Protein AF-A0A1G4WNV9-F1 (afdb_monomer_lite)

Radius of gyration: 17.05 Å; chains: 1; bounding box: 44×36×42 Å

Organism: NCBI:txid258505

Structure (mmCIF, N/CA/C/O backbone):
data_AF-A0A1G4WNV9-F1
#
_entry.id   AF-A0A1G4WNV9-F1
#
loop_
_atom_site.group_PDB
_atom_site.id
_atom_site.type_symbol
_atom_site.label_atom_id
_atom_site.label_alt_id
_atom_site.label_comp_id
_atom_site.label_asym_id
_atom_site.label_entity_id
_atom_site.label_seq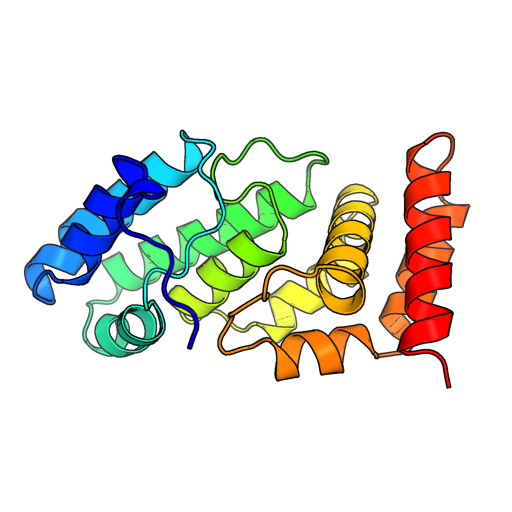_id
_atom_site.pdbx_PDB_ins_code
_atom_site.Cartn_x
_atom_site.Cartn_y
_atom_site.Cartn_z
_atom_site.occupancy
_atom_site.B_iso_or_equiv
_atom_site.auth_seq_id
_atom_site.auth_comp_id
_atom_site.auth_asym_id
_atom_site.auth_atom_id
_atom_site.pdbx_PDB_model_num
ATOM 1 N N . MET A 1 1 ? 21.758 6.114 8.211 1.00 37.16 1 MET A N 1
ATOM 2 C CA . MET A 1 1 ? 21.148 4.878 7.673 1.00 37.16 1 MET A CA 1
ATOM 3 C C . MET A 1 1 ? 21.560 3.723 8.571 1.00 37.16 1 MET A C 1
ATOM 5 O O . MET A 1 1 ? 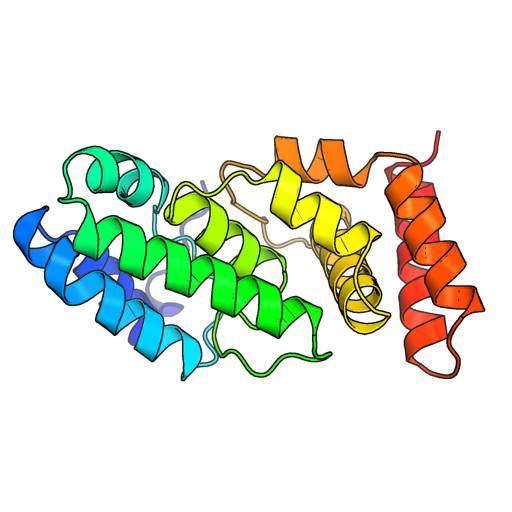22.753 3.501 8.697 1.00 37.16 1 MET A O 1
ATOM 9 N N . ALA A 1 2 ? 20.630 3.028 9.230 1.00 39.28 2 ALA A N 1
ATOM 10 C CA . ALA A 1 2 ? 20.946 1.734 9.842 1.00 39.28 2 ALA A CA 1
ATOM 11 C C . ALA A 1 2 ? 20.774 0.662 8.758 1.00 39.28 2 ALA A C 1
ATOM 13 O O . ALA A 1 2 ? 19.659 0.507 8.248 1.00 39.28 2 ALA A O 1
ATOM 14 N N . ALA A 1 3 ? 21.876 0.041 8.341 1.00 53.75 3 ALA A N 1
ATOM 15 C CA . ALA A 1 3 ? 21.874 -1.084 7.413 1.00 53.75 3 ALA A CA 1
ATOM 16 C C . ALA A 1 3 ? 21.327 -2.325 8.131 1.00 53.75 3 ALA A C 1
ATOM 18 O O . ALA A 1 3 ? 21.653 -2.543 9.299 1.00 53.75 3 ALA A O 1
ATOM 19 N N . THR A 1 4 ? 20.492 -3.111 7.453 1.00 55.47 4 THR A N 1
ATOM 20 C CA . THR A 1 4 ? 20.105 -4.439 7.940 1.00 55.47 4 THR A CA 1
ATOM 21 C C . THR A 1 4 ? 21.379 -5.281 8.043 1.00 55.47 4 THR A C 1
ATOM 23 O O . THR A 1 4 ? 22.127 -5.337 7.063 1.00 55.47 4 THR A O 1
ATOM 26 N N . PRO A 1 5 ? 21.693 -5.868 9.208 1.00 60.50 5 PRO A N 1
ATOM 27 C CA . PRO A 1 5 ? 22.907 -6.655 9.354 1.00 60.50 5 PRO A CA 1
ATOM 28 C C . PRO A 1 5 ? 22.813 -7.914 8.470 1.00 60.50 5 PRO A C 1
ATOM 30 O O . PRO A 1 5 ? 21.733 -8.470 8.270 1.00 60.50 5 PRO A O 1
ATOM 33 N N . LEU A 1 6 ? 23.935 -8.298 7.849 1.00 61.00 6 LEU A N 1
ATOM 34 C CA . LEU A 1 6 ? 23.988 -9.315 6.781 1.00 61.00 6 LEU A CA 1
ATOM 35 C C . LEU A 1 6 ? 23.496 -10.702 7.227 1.00 61.00 6 LEU A C 1
ATOM 37 O O . LEU A 1 6 ? 23.038 -11.485 6.402 1.00 61.00 6 LEU A O 1
ATOM 41 N N . ASP A 1 7 ? 23.577 -10.994 8.521 1.00 63.31 7 ASP A N 1
ATOM 42 C CA . ASP A 1 7 ? 23.108 -12.223 9.167 1.00 63.31 7 ASP A CA 1
ATOM 43 C C . ASP A 1 7 ? 21.578 -12.295 9.328 1.00 63.31 7 ASP A C 1
ATOM 45 O O . ASP A 1 7 ? 21.046 -13.368 9.604 1.00 63.31 7 ASP A O 1
ATOM 49 N N . ALA A 1 8 ? 20.863 -11.187 9.109 1.00 67.56 8 ALA A N 1
ATOM 50 C CA . ALA A 1 8 ? 19.400 -11.125 9.117 1.00 67.56 8 ALA A CA 1
ATOM 51 C C . ALA A 1 8 ? 18.772 -11.227 7.710 1.00 67.56 8 ALA A C 1
ATOM 53 O O . ALA A 1 8 ? 17.555 -11.094 7.564 1.00 67.56 8 ALA A O 1
ATOM 54 N N . LEU A 1 9 ? 19.580 -11.426 6.661 1.00 69.88 9 LEU A N 1
ATOM 55 C CA . LEU A 1 9 ? 19.093 -11.543 5.286 1.00 69.88 9 LEU A CA 1
ATOM 56 C C . LEU A 1 9 ? 18.673 -12.979 4.974 1.00 69.88 9 LEU A C 1
ATOM 58 O O . LEU A 1 9 ? 19.461 -13.911 5.126 1.00 69.88 9 LEU A O 1
ATOM 62 N N . SER A 1 10 ? 17.442 -13.152 4.493 1.00 75.00 10 SER A N 1
ATOM 63 C CA . SER A 1 10 ? 17.001 -14.428 3.940 1.00 75.00 10 SER A CA 1
ATOM 64 C C . SER A 1 10 ? 17.592 -14.647 2.541 1.00 75.00 10 SER A C 1
ATOM 66 O O . SER A 1 10 ? 18.131 -13.726 1.916 1.00 75.00 10 SER A O 1
ATOM 68 N N . LEU A 1 11 ? 17.478 -15.872 2.023 1.00 77.62 11 LEU A N 1
ATOM 69 C CA . LEU A 1 11 ? 17.907 -16.189 0.660 1.00 77.62 11 LEU A CA 1
ATOM 70 C C . LEU A 1 11 ? 17.157 -15.340 -0.379 1.00 77.62 11 LEU A C 1
ATOM 72 O O . LEU A 1 11 ? 17.731 -14.931 -1.387 1.00 77.62 11 LEU A O 1
ATOM 76 N N . GLU A 1 12 ? 15.894 -15.034 -0.115 1.00 75.94 12 GLU A N 1
ATOM 77 C CA . GLU A 1 12 ? 15.047 -14.192 -0.953 1.00 75.94 12 GLU A CA 1
ATOM 78 C C . GLU A 1 12 ? 15.551 -12.748 -0.963 1.00 75.94 12 GLU A C 1
ATOM 80 O O . GLU A 1 12 ? 15.642 -12.150 -2.033 1.00 75.94 12 GLU A O 1
ATOM 85 N N . HIS A 1 13 ? 15.981 -12.211 0.186 1.00 75.31 13 HIS A N 1
ATOM 86 C CA . HIS A 1 13 ? 16.611 -10.887 0.242 1.00 75.31 13 HIS A CA 1
ATOM 87 C C . HIS A 1 13 ? 17.910 -10.841 -0.560 1.00 75.31 13 HIS A C 1
ATOM 89 O O . HIS A 1 13 ? 18.143 -9.885 -1.296 1.00 75.31 13 HIS A O 1
ATOM 95 N N . LEU A 1 14 ? 18.744 -11.880 -0.465 1.00 77.44 14 LEU A N 1
ATOM 96 C CA . LEU A 1 14 ? 19.983 -11.967 -1.243 1.00 77.44 14 LEU A CA 1
ATOM 97 C C . LEU A 1 14 ? 19.710 -12.100 -2.746 1.00 77.44 14 LEU A C 1
ATOM 99 O O . LEU A 1 14 ? 20.384 -11.460 -3.550 1.00 77.44 14 LEU A O 1
ATOM 103 N N . THR A 1 15 ? 18.705 -12.892 -3.122 1.00 80.44 15 THR A N 1
ATOM 104 C CA . THR A 1 15 ? 18.277 -13.054 -4.518 1.00 80.44 15 THR A CA 1
ATOM 105 C C . THR A 1 15 ? 17.780 -11.731 -5.077 1.00 80.44 15 THR A C 1
ATOM 107 O O . THR A 1 15 ? 18.185 -11.333 -6.165 1.00 80.44 15 THR A O 1
ATOM 110 N N . ALA A 1 16 ? 16.953 -11.019 -4.319 1.00 79.06 16 ALA A N 1
ATOM 111 C CA . ALA A 1 16 ? 16.433 -9.738 -4.746 1.00 79.06 16 ALA A CA 1
ATOM 112 C C . ALA A 1 16 ? 17.532 -8.676 -4.841 1.00 79.06 16 ALA A C 1
ATOM 114 O O . ALA A 1 16 ? 17.631 -8.012 -5.863 1.00 79.06 16 ALA A O 1
ATOM 115 N N . LEU A 1 17 ? 18.432 -8.579 -3.856 1.00 80.19 17 LEU A N 1
ATOM 116 C CA . LEU A 1 17 ? 19.616 -7.717 -3.958 1.00 80.19 17 LEU A CA 1
ATOM 117 C C . LEU A 1 17 ? 20.437 -8.025 -5.215 1.00 80.19 17 LEU A C 1
ATOM 119 O O . LEU A 1 17 ? 20.834 -7.108 -5.926 1.00 80.19 17 LEU A O 1
ATOM 123 N N . HIS A 1 18 ? 20.658 -9.306 -5.519 1.00 83.69 18 HIS A N 1
ATOM 124 C CA . HIS A 1 18 ? 21.389 -9.703 -6.717 1.00 83.69 18 HIS A CA 1
ATOM 125 C C . HIS A 1 18 ? 20.675 -9.282 -8.006 1.00 83.69 18 HIS A C 1
ATOM 127 O O . HIS A 1 18 ? 21.315 -8.713 -8.885 1.00 83.69 18 HIS A O 1
ATOM 133 N N . VAL A 1 19 ? 19.361 -9.518 -8.108 1.00 84.88 19 VAL A N 1
ATOM 134 C CA . VAL A 1 19 ? 18.553 -9.107 -9.268 1.00 84.88 19 VAL A CA 1
ATOM 135 C C . VAL A 1 19 ? 18.628 -7.595 -9.478 1.00 84.88 19 VAL A C 1
ATOM 137 O O . VAL A 1 19 ? 18.738 -7.137 -10.610 1.00 84.88 19 VAL A O 1
ATOM 140 N N . MET A 1 20 ? 18.625 -6.821 -8.396 1.00 82.62 20 MET A N 1
ATOM 141 C CA . MET A 1 20 ? 18.636 -5.358 -8.436 1.00 82.62 20 MET A CA 1
ATOM 142 C C . MET A 1 20 ? 19.978 -4.766 -8.896 1.00 82.62 20 MET A C 1
ATOM 144 O O . MET A 1 20 ? 20.001 -3.668 -9.450 1.00 82.62 20 MET A O 1
ATOM 148 N N . GLU A 1 21 ? 21.075 -5.507 -8.732 1.00 84.94 21 GLU A N 1
ATOM 149 C CA . GLU A 1 21 ? 22.425 -5.144 -9.195 1.00 84.94 21 GLU A CA 1
ATOM 150 C C . GLU A 1 21 ? 22.695 -5.545 -10.661 1.00 84.94 21 GLU A C 1
ATOM 152 O O . GLU A 1 21 ? 23.746 -5.218 -11.212 1.00 84.94 21 GLU A O 1
ATOM 157 N N . LEU A 1 22 ? 21.766 -6.252 -11.317 1.00 87.25 22 LEU A N 1
ATOM 158 C CA . LEU A 1 22 ? 21.894 -6.609 -12.733 1.00 87.25 22 LEU A CA 1
ATOM 159 C C . LEU A 1 22 ? 21.874 -5.365 -13.627 1.00 87.25 22 LEU A C 1
ATOM 161 O O . LEU A 1 22 ? 21.303 -4.341 -13.251 1.00 87.25 22 LEU A O 1
ATOM 165 N N . ASP A 1 23 ? 22.436 -5.462 -14.835 1.00 87.25 23 ASP A N 1
ATOM 166 C CA . ASP A 1 23 ? 22.273 -4.443 -15.882 1.00 87.25 23 ASP A CA 1
ATOM 167 C C . ASP A 1 23 ? 20.814 -4.344 -16.373 1.00 87.25 23 ASP A C 1
ATOM 169 O O . ASP A 1 23 ? 19.953 -5.119 -15.958 1.00 87.25 23 ASP A O 1
ATOM 173 N N . ASP A 1 24 ? 20.489 -3.328 -17.180 1.00 85.81 24 ASP A N 1
ATOM 174 C CA . ASP A 1 24 ? 19.096 -3.050 -17.575 1.00 85.81 24 ASP A CA 1
ATOM 175 C C . ASP A 1 24 ? 18.469 -4.188 -18.383 1.00 85.81 24 ASP A C 1
ATOM 177 O O . ASP A 1 24 ? 17.293 -4.502 -18.182 1.00 85.81 24 ASP A O 1
ATOM 181 N N . ASP A 1 25 ? 19.252 -4.827 -19.252 1.00 85.88 25 ASP A N 1
ATOM 182 C CA . ASP A 1 25 ? 18.778 -5.935 -20.071 1.00 85.88 25 ASP A CA 1
ATOM 183 C C . ASP A 1 25 ? 18.472 -7.150 -19.197 1.00 85.88 25 ASP A C 1
ATOM 185 O O . ASP A 1 25 ? 17.394 -7.727 -19.304 1.00 85.88 25 ASP A O 1
ATOM 189 N N . ALA A 1 26 ? 19.367 -7.526 -18.284 1.00 87.56 26 ALA A N 1
ATOM 190 C CA . ALA A 1 26 ? 19.147 -8.650 -17.387 1.00 87.56 26 ALA A CA 1
ATOM 191 C C . ALA A 1 26 ? 18.046 -8.354 -16.351 1.00 87.56 26 ALA A C 1
ATOM 193 O O . ALA A 1 26 ? 17.176 -9.201 -16.128 1.00 87.56 26 ALA A O 1
ATOM 194 N N . LEU A 1 27 ? 18.008 -7.150 -15.769 1.00 88.00 27 LEU A N 1
ATOM 195 C CA . LEU A 1 27 ? 16.961 -6.743 -14.825 1.00 88.00 27 LEU A CA 1
ATOM 196 C C . LEU A 1 27 ? 15.568 -6.875 -15.459 1.00 88.00 27 LEU A C 1
ATOM 198 O O . LEU A 1 27 ? 14.652 -7.400 -14.829 1.00 88.00 27 LEU A O 1
ATOM 202 N N . ARG A 1 28 ? 15.422 -6.473 -16.725 1.00 86.38 28 ARG A N 1
ATOM 203 C CA . ARG A 1 28 ? 14.178 -6.587 -17.500 1.00 86.38 28 ARG A CA 1
ATOM 204 C C . ARG A 1 28 ? 13.633 -8.016 -17.575 1.00 86.38 28 ARG A C 1
ATOM 206 O O . ARG A 1 28 ? 12.418 -8.194 -17.546 1.00 86.38 28 ARG A O 1
ATOM 213 N N . TYR A 1 29 ? 14.499 -9.027 -17.622 1.00 85.06 29 TYR A N 1
ATOM 214 C CA . TYR A 1 29 ? 14.077 -10.432 -17.645 1.00 85.06 29 TYR A CA 1
ATOM 215 C C . TYR A 1 29 ? 13.840 -11.019 -16.251 1.00 85.06 29 TYR A C 1
ATOM 217 O O . TYR A 1 29 ? 12.903 -11.797 -16.067 1.00 85.06 29 TYR A O 1
ATOM 225 N N . TYR A 1 30 ? 14.670 -10.671 -15.265 1.00 88.12 30 TYR A N 1
ATOM 226 C CA . TYR A 1 30 ? 14.635 -11.320 -13.950 1.00 88.12 30 TYR A CA 1
ATOM 227 C C . TYR A 1 30 ? 13.728 -10.624 -12.931 1.00 88.12 30 TYR A C 1
ATOM 229 O O . TYR A 1 30 ? 13.206 -11.297 -12.041 1.00 88.12 30 TYR A O 1
ATOM 237 N N . LEU A 1 31 ? 13.477 -9.318 -13.069 1.00 87.44 31 LEU A N 1
ATOM 238 C CA . LEU A 1 31 ? 12.629 -8.570 -12.139 1.00 87.44 31 LEU A CA 1
ATOM 239 C C . LEU A 1 31 ? 11.184 -9.097 -12.093 1.00 87.44 31 LEU A C 1
ATOM 241 O O . LEU A 1 31 ? 10.707 -9.347 -10.986 1.00 87.44 31 LEU A O 1
ATOM 245 N N . PRO A 1 32 ? 10.488 -9.353 -13.223 1.00 86.19 32 PRO A N 1
ATOM 246 C CA . PRO A 1 32 ? 9.138 -9.918 -13.170 1.00 86.19 32 PRO A CA 1
ATOM 247 C C . PRO A 1 32 ? 9.101 -11.265 -12.441 1.00 86.19 32 PRO A C 1
ATOM 249 O O . PRO A 1 32 ? 8.234 -11.502 -11.604 1.00 86.19 32 PRO A O 1
ATOM 252 N N . ARG A 1 33 ? 10.098 -12.125 -12.687 1.00 85.56 33 ARG A N 1
ATOM 253 C CA . ARG A 1 33 ? 10.172 -13.438 -12.040 1.00 85.56 33 ARG A CA 1
ATOM 254 C C . ARG A 1 33 ? 10.443 -13.332 -10.541 1.00 85.56 33 ARG A C 1
ATOM 256 O O . ARG A 1 33 ? 9.903 -14.113 -9.765 1.00 85.56 33 ARG A O 1
ATOM 263 N N . MET A 1 34 ? 11.261 -12.369 -10.129 1.00 87.00 34 MET A N 1
ATOM 264 C CA . MET A 1 34 ? 11.475 -12.064 -8.718 1.00 87.00 34 MET A CA 1
ATOM 265 C C . MET A 1 34 ? 10.171 -11.620 -8.044 1.00 87.00 34 MET A C 1
ATOM 267 O O . MET A 1 34 ? 9.863 -12.107 -6.961 1.00 87.00 34 MET A O 1
ATOM 271 N N . MET A 1 35 ? 9.375 -10.762 -8.690 1.00 87.06 35 MET A N 1
ATOM 272 C CA . MET A 1 35 ? 8.084 -10.316 -8.150 1.00 87.06 35 MET A CA 1
ATOM 273 C C . MET A 1 35 ? 7.096 -11.476 -7.964 1.00 87.06 35 MET A C 1
ATOM 275 O O . MET A 1 35 ? 6.431 -11.559 -6.934 1.00 87.06 35 MET A O 1
ATOM 279 N N . GLU A 1 36 ? 7.050 -12.419 -8.909 1.00 86.31 36 GLU A N 1
ATOM 280 C CA . GLU A 1 36 ? 6.260 -13.652 -8.766 1.00 86.31 36 GLU A CA 1
ATOM 281 C C . GLU A 1 36 ? 6.721 -14.507 -7.576 1.00 86.31 36 GLU A C 1
ATOM 283 O O . GLU A 1 36 ? 5.895 -15.070 -6.863 1.00 86.31 36 GLU A O 1
ATOM 288 N N . LEU A 1 37 ? 8.030 -14.604 -7.329 1.00 85.69 37 LEU A N 1
ATOM 289 C CA . LEU A 1 37 ? 8.561 -15.335 -6.174 1.00 85.69 37 LEU A CA 1
ATOM 290 C C . LEU A 1 37 ? 8.217 -14.646 -4.847 1.00 85.69 37 LEU A C 1
ATOM 292 O O . LEU A 1 37 ? 7.907 -15.328 -3.868 1.00 85.69 37 LEU A O 1
ATOM 296 N N . LEU A 1 38 ? 8.232 -13.312 -4.819 1.00 85.94 38 LEU A N 1
ATOM 297 C CA . LEU A 1 38 ? 7.847 -12.525 -3.646 1.00 85.94 38 LEU A CA 1
ATOM 298 C C . LEU A 1 38 ? 6.361 -12.695 -3.295 1.00 85.94 38 LEU A C 1
ATOM 300 O O . LEU A 1 38 ? 6.030 -12.699 -2.113 1.00 85.94 38 LEU A O 1
ATOM 304 N N . LEU A 1 39 ? 5.479 -12.930 -4.275 1.00 87.50 39 LEU A N 1
ATOM 305 C CA . LEU A 1 39 ? 4.077 -13.289 -4.003 1.00 87.50 39 LEU A CA 1
ATOM 306 C C . LEU A 1 39 ? 3.920 -14.637 -3.300 1.00 87.50 39 LEU A C 1
ATOM 308 O O . LEU A 1 39 ? 2.966 -14.840 -2.559 1.00 87.50 39 LEU A O 1
ATOM 312 N N . LEU A 1 40 ? 4.837 -15.570 -3.546 1.00 85.12 40 LEU A N 1
ATOM 313 C CA . LEU A 1 40 ? 4.774 -16.920 -2.988 1.00 85.12 40 LEU A CA 1
ATOM 314 C C . LEU A 1 40 ? 5.495 -17.043 -1.644 1.00 85.12 40 LEU A C 1
ATOM 316 O O . LEU A 1 40 ? 5.423 -18.096 -1.012 1.00 85.12 40 LEU A O 1
ATOM 320 N N . THR A 1 41 ? 6.213 -16.001 -1.222 1.00 79.38 41 THR A N 1
ATOM 321 C CA . THR A 1 41 ? 7.115 -16.089 -0.075 1.00 79.38 41 THR A CA 1
ATOM 322 C C . THR A 1 41 ? 6.816 -15.009 0.947 1.00 79.38 41 THR A C 1
ATOM 324 O O . THR A 1 41 ? 6.946 -13.819 0.670 1.00 79.38 41 THR A O 1
ATOM 327 N N . SER A 1 42 ? 6.473 -15.419 2.166 1.00 76.38 42 SER A N 1
ATOM 328 C CA . SER A 1 42 ? 6.429 -14.516 3.315 1.00 76.38 42 SER A CA 1
ATOM 329 C C . SER A 1 42 ? 7.861 -14.214 3.764 1.00 76.38 42 SER A C 1
ATOM 331 O O . SER A 1 42 ? 8.497 -15.036 4.422 1.00 76.38 42 SER A O 1
ATOM 333 N N . ALA A 1 43 ? 8.379 -13.043 3.399 1.00 65.31 43 ALA A N 1
ATOM 334 C CA . ALA A 1 43 ? 9.685 -12.559 3.838 1.00 65.31 43 ALA A CA 1
ATOM 335 C C . ALA A 1 43 ? 9.528 -11.280 4.685 1.00 65.31 43 ALA A C 1
ATOM 337 O O . ALA A 1 43 ? 8.558 -10.544 4.497 1.00 65.31 43 ALA A O 1
ATOM 338 N N . PRO A 1 44 ? 10.438 -11.004 5.641 1.00 65.50 44 PRO A N 1
ATOM 339 C CA . PRO A 1 44 ? 10.434 -9.738 6.373 1.00 65.50 44 PRO A CA 1
ATOM 340 C C . PRO A 1 44 ? 10.554 -8.539 5.422 1.00 65.50 44 PRO A C 1
ATOM 342 O O . PRO A 1 44 ? 11.243 -8.630 4.416 1.00 65.50 44 PRO A O 1
ATOM 345 N N . VAL A 1 45 ? 9.958 -7.394 5.770 1.00 65.56 45 VAL A N 1
ATOM 346 C CA . VAL A 1 45 ? 10.076 -6.161 4.966 1.00 65.56 45 VAL A CA 1
ATOM 347 C C . VAL A 1 45 ? 11.549 -5.798 4.747 1.00 65.56 45 VAL A C 1
ATOM 349 O O . VAL A 1 45 ? 12.323 -5.687 5.705 1.00 65.56 45 VAL A O 1
ATOM 352 N N . PHE A 1 46 ? 11.926 -5.576 3.489 1.00 65.19 46 PHE A N 1
ATOM 353 C CA . PHE A 1 46 ? 13.289 -5.276 3.076 1.00 65.19 46 PHE A CA 1
ATOM 354 C C . PHE A 1 46 ? 13.330 -4.126 2.060 1.00 65.19 46 PHE A C 1
ATOM 356 O O . PHE A 1 46 ? 12.604 -4.096 1.073 1.00 65.19 46 PHE A O 1
ATOM 363 N N . ASP A 1 47 ? 14.214 -3.160 2.304 1.00 64.00 47 ASP A N 1
ATOM 364 C CA . ASP A 1 47 ? 14.443 -2.028 1.405 1.00 64.00 47 ASP A CA 1
ATOM 365 C C . ASP A 1 47 ? 15.446 -2.443 0.322 1.00 64.00 47 ASP A C 1
ATOM 367 O O . ASP A 1 47 ? 16.660 -2.413 0.542 1.00 64.00 47 ASP A O 1
ATOM 371 N N . PHE A 1 48 ? 14.952 -2.855 -0.850 1.00 64.69 48 PHE A N 1
ATOM 372 C CA . PHE A 1 48 ? 15.816 -3.323 -1.941 1.00 64.69 48 PHE A CA 1
ATOM 373 C C . PHE A 1 48 ? 16.558 -2.189 -2.691 1.00 64.69 48 PHE A C 1
ATOM 375 O O . PHE A 1 48 ? 17.003 -2.407 -3.812 1.00 64.69 48 PHE A O 1
ATOM 382 N N . ARG A 1 49 ? 16.722 -0.977 -2.122 1.00 62.81 49 ARG A N 1
ATOM 383 C CA . ARG A 1 49 ? 17.273 0.211 -2.824 1.00 62.81 49 ARG A CA 1
ATOM 384 C C . ARG A 1 49 ? 16.529 0.515 -4.136 1.00 62.81 49 ARG A C 1
ATOM 386 O O . ARG A 1 49 ? 17.108 0.883 -5.154 1.00 62.81 49 ARG A O 1
ATOM 393 N N . VAL A 1 50 ? 15.209 0.371 -4.104 1.00 58.09 50 VAL A N 1
ATOM 394 C CA . VAL A 1 50 ? 14.360 0.273 -5.307 1.00 58.09 50 VAL A CA 1
ATOM 395 C C . VAL A 1 50 ? 14.061 1.601 -5.988 1.00 58.09 50 VAL A C 1
ATOM 397 O O . VAL A 1 50 ? 13.520 1.627 -7.094 1.00 58.09 50 VAL A O 1
ATOM 400 N N . CYS A 1 51 ? 14.496 2.711 -5.393 1.00 57.78 51 CYS A N 1
ATOM 401 C CA . CYS A 1 51 ? 14.525 4.017 -6.051 1.00 57.78 51 CYS A CA 1
ATOM 402 C C . CYS A 1 51 ? 15.149 3.929 -7.455 1.00 57.78 51 CYS A C 1
ATOM 404 O O . CYS A 1 51 ? 14.746 4.661 -8.359 1.00 57.78 51 CYS A O 1
ATOM 406 N N . ASP A 1 52 ? 16.090 2.998 -7.639 1.00 68.94 52 ASP A N 1
ATOM 407 C CA . ASP A 1 52 ? 16.785 2.782 -8.898 1.00 68.94 52 ASP A CA 1
ATOM 408 C C . ASP A 1 52 ? 15.896 2.078 -9.944 1.00 68.94 52 ASP A C 1
ATOM 410 O O . ASP A 1 52 ? 15.966 2.428 -11.118 1.00 68.94 52 ASP A O 1
ATOM 414 N N . VAL A 1 53 ? 14.986 1.166 -9.571 1.00 76.31 53 VAL A N 1
ATOM 415 C CA . VAL A 1 53 ? 14.134 0.438 -10.544 1.00 76.31 53 VAL A CA 1
ATOM 416 C C . VAL A 1 53 ? 13.205 1.378 -11.290 1.00 76.31 53 VAL A C 1
ATOM 418 O O . VAL A 1 53 ? 13.149 1.329 -12.515 1.00 76.31 53 VAL A O 1
ATOM 421 N N . LYS A 1 54 ? 12.527 2.284 -10.578 1.00 79.81 54 LYS A N 1
ATOM 422 C CA . LYS A 1 54 ? 11.627 3.267 -11.196 1.00 79.81 54 LYS A CA 1
ATOM 423 C C . LYS A 1 54 ? 12.350 4.119 -12.243 1.00 79.81 54 LYS A C 1
ATOM 425 O O . LYS A 1 54 ? 11.794 4.405 -13.302 1.00 79.81 54 LYS A O 1
ATOM 430 N N . ILE A 1 55 ? 13.592 4.514 -11.952 1.00 82.75 55 ILE A N 1
ATOM 431 C CA . ILE A 1 55 ? 14.445 5.295 -12.858 1.00 82.75 55 ILE A CA 1
ATOM 432 C C . ILE A 1 55 ? 14.872 4.441 -14.057 1.00 82.75 55 ILE A C 1
ATOM 434 O O . ILE A 1 55 ? 14.795 4.895 -15.197 1.00 82.75 55 ILE A O 1
ATOM 438 N N . ARG A 1 56 ? 15.276 3.194 -13.816 1.00 83.38 56 ARG A N 1
ATOM 439 C CA . ARG A 1 56 ? 15.755 2.263 -14.846 1.00 83.38 56 ARG A CA 1
ATOM 440 C C . ARG A 1 56 ? 14.642 1.802 -15.787 1.00 83.38 56 ARG A C 1
ATOM 442 O O . ARG A 1 56 ? 14.858 1.705 -16.987 1.00 83.38 56 ARG A O 1
ATOM 449 N N . MET A 1 57 ? 13.416 1.639 -15.291 1.00 83.56 57 MET A N 1
ATOM 450 C CA . MET A 1 57 ? 12.242 1.293 -16.103 1.00 83.56 57 MET A CA 1
ATOM 451 C C . MET A 1 57 ? 11.864 2.364 -17.139 1.00 83.56 57 MET A C 1
ATOM 453 O O . MET A 1 57 ? 11.076 2.085 -18.045 1.00 83.56 57 MET A O 1
ATOM 457 N N . VAL A 1 58 ? 12.401 3.589 -17.049 1.00 82.50 58 VAL A N 1
ATOM 458 C CA . VAL A 1 58 ? 12.154 4.650 -18.044 1.00 82.50 58 VAL A CA 1
ATOM 459 C C . VAL A 1 58 ? 12.662 4.252 -19.433 1.00 82.50 58 VAL A C 1
ATOM 461 O O . VAL A 1 58 ? 12.052 4.644 -20.427 1.00 82.50 58 VAL A O 1
ATOM 464 N N . THR A 1 59 ? 13.741 3.468 -19.513 1.00 82.12 59 THR A N 1
ATOM 465 C CA . THR A 1 59 ? 14.354 3.034 -20.780 1.00 82.12 59 THR A CA 1
ATOM 466 C C . THR A 1 59 ? 13.750 1.740 -21.332 1.00 82.12 59 THR A C 1
ATOM 468 O O . THR A 1 59 ? 14.050 1.356 -22.463 1.00 82.12 59 THR A O 1
ATOM 471 N N . TRP A 1 60 ? 12.892 1.064 -20.564 1.00 85.56 60 TRP A N 1
ATOM 472 C CA . TRP A 1 60 ? 12.308 -0.217 -20.956 1.00 85.56 60 TRP A CA 1
ATOM 473 C C . TRP A 1 60 ? 11.254 -0.039 -22.048 1.00 85.56 60 TRP A C 1
ATOM 475 O O . TRP A 1 60 ? 10.568 0.983 -22.131 1.00 85.56 60 TRP A O 1
ATOM 485 N N . THR A 1 61 ? 11.097 -1.057 -22.897 1.00 76.00 61 THR A N 1
ATOM 486 C CA . THR A 1 61 ? 10.077 -1.021 -23.950 1.00 76.00 61 THR A CA 1
ATOM 487 C C . THR A 1 61 ? 8.668 -1.125 -23.365 1.00 76.00 61 THR A C 1
ATOM 489 O O . THR A 1 61 ? 8.474 -1.647 -22.267 1.00 76.00 61 THR A O 1
ATOM 492 N N . GLY A 1 62 ? 7.669 -0.643 -24.115 1.00 79.50 62 GLY A N 1
ATOM 493 C CA . GLY A 1 62 ? 6.267 -0.610 -23.678 1.00 79.50 62 GLY A CA 1
ATOM 494 C C . GLY A 1 62 ? 5.758 -1.915 -23.042 1.00 79.50 62 GLY A C 1
ATOM 495 O O . GLY A 1 62 ? 5.206 -1.843 -21.949 1.00 79.50 62 GLY A O 1
ATOM 496 N N . PRO A 1 63 ? 5.977 -3.102 -23.645 1.00 84.62 63 PRO A N 1
ATOM 497 C CA . PRO A 1 63 ? 5.424 -4.352 -23.126 1.00 84.62 63 PRO A CA 1
ATOM 498 C C . PRO A 1 63 ? 5.903 -4.756 -21.724 1.00 84.62 63 PRO A C 1
ATOM 500 O O . PRO A 1 63 ? 5.055 -5.095 -20.902 1.00 84.62 63 PRO A O 1
ATOM 503 N N . GLU A 1 64 ? 7.206 -4.711 -21.400 1.00 82.94 64 GLU A N 1
ATOM 504 C CA . GLU A 1 64 ? 7.634 -5.109 -20.041 1.00 82.94 64 GLU A CA 1
ATOM 505 C C . GLU A 1 64 ? 7.205 -4.105 -18.992 1.00 82.94 64 GLU A C 1
ATOM 507 O O . GLU A 1 64 ? 6.770 -4.491 -17.908 1.00 82.94 64 GLU A O 1
ATOM 512 N N . ARG A 1 65 ? 7.307 -2.813 -19.316 1.00 87.62 65 ARG A N 1
ATOM 513 C CA . ARG A 1 65 ? 6.861 -1.773 -18.399 1.00 87.62 65 ARG A CA 1
ATOM 514 C C . ARG A 1 65 ? 5.374 -1.932 -18.096 1.00 87.62 65 ARG A C 1
ATOM 516 O O . ARG A 1 65 ? 4.991 -1.906 -16.931 1.00 87.62 65 ARG A O 1
ATOM 523 N N . SER A 1 66 ? 4.552 -2.146 -19.124 1.00 89.06 66 SER A N 1
ATOM 524 C CA . SER A 1 66 ? 3.120 -2.394 -18.955 1.00 89.06 66 SER A CA 1
ATOM 525 C C . SER A 1 66 ? 2.833 -3.682 -18.185 1.00 89.06 66 SER A C 1
ATOM 527 O O . SER A 1 66 ? 1.898 -3.695 -17.391 1.00 89.06 66 SER A O 1
ATOM 529 N N . ALA A 1 67 ? 3.628 -4.740 -18.364 1.00 88.50 67 ALA A N 1
ATOM 530 C CA . ALA A 1 67 ? 3.464 -5.982 -17.611 1.00 88.50 67 ALA A CA 1
ATOM 531 C C . ALA A 1 67 ? 3.718 -5.780 -16.108 1.00 88.50 67 ALA A C 1
ATOM 533 O O . ALA A 1 67 ? 2.888 -6.181 -15.296 1.00 88.50 67 ALA A O 1
ATOM 534 N N . LEU A 1 68 ? 4.807 -5.100 -15.731 1.00 89.19 68 LEU A N 1
ATOM 535 C CA . LEU A 1 68 ? 5.095 -4.794 -14.323 1.00 89.19 68 LEU A CA 1
ATOM 536 C C . LEU A 1 68 ? 4.069 -3.841 -13.706 1.00 89.19 68 LEU A C 1
ATOM 538 O O . LEU A 1 68 ? 3.636 -4.042 -12.577 1.00 89.19 68 LEU A O 1
ATOM 542 N N . GLN A 1 69 ? 3.636 -2.829 -14.456 1.00 92.12 69 GLN A N 1
ATOM 543 C CA . GLN A 1 69 ? 2.581 -1.921 -14.010 1.00 92.12 69 GLN A CA 1
ATOM 544 C C . GLN A 1 69 ? 1.247 -2.646 -13.809 1.00 92.12 69 GLN A C 1
ATOM 546 O O . GLN A 1 69 ? 0.584 -2.439 -12.797 1.00 92.12 69 GLN A O 1
ATOM 551 N N . GLY A 1 70 ? 0.872 -3.528 -14.739 1.00 93.75 70 GLY A N 1
ATOM 552 C CA . GLY A 1 70 ? -0.321 -4.363 -14.612 1.00 93.75 70 GLY A CA 1
ATOM 553 C C . GLY A 1 70 ? -0.234 -5.313 -13.419 1.00 93.75 70 GLY A C 1
ATOM 554 O O . GLY A 1 70 ? -1.208 -5.461 -12.687 1.00 93.75 70 GLY A O 1
ATOM 555 N N . PHE A 1 71 ? 0.943 -5.893 -13.180 1.00 93.31 71 PHE A N 1
ATOM 556 C CA . PHE A 1 71 ? 1.211 -6.715 -12.006 1.00 93.31 71 PHE A CA 1
ATOM 557 C C . PHE A 1 71 ? 1.025 -5.925 -10.704 1.00 93.31 71 PHE A C 1
ATOM 559 O O . PHE A 1 71 ? 0.248 -6.340 -9.851 1.00 93.31 71 PHE A O 1
ATOM 566 N N . ALA A 1 72 ? 1.668 -4.763 -10.565 1.00 93.75 72 ALA A N 1
ATOM 567 C CA . ALA A 1 72 ? 1.556 -3.933 -9.365 1.00 93.75 72 ALA A CA 1
ATOM 568 C C . ALA A 1 72 ? 0.110 -3.486 -9.094 1.00 93.75 72 ALA A C 1
ATOM 570 O O . ALA A 1 72 ? -0.358 -3.557 -7.959 1.00 93.75 72 ALA A O 1
ATOM 571 N N . ALA A 1 73 ? -0.622 -3.098 -10.143 1.00 95.75 73 ALA A N 1
ATOM 572 C CA . ALA A 1 73 ? -2.034 -2.749 -10.029 1.00 95.75 73 ALA A CA 1
ATOM 573 C C . ALA A 1 73 ? -2.897 -3.948 -9.593 1.00 95.75 73 ALA A C 1
ATOM 575 O O . ALA A 1 73 ? -3.797 -3.786 -8.772 1.00 95.75 73 ALA A O 1
ATOM 576 N N . ALA A 1 74 ? -2.615 -5.152 -10.105 1.00 96.06 74 ALA A N 1
ATOM 577 C CA . ALA A 1 74 ? -3.326 -6.369 -9.719 1.00 96.06 74 ALA A CA 1
ATOM 578 C C . ALA A 1 74 ? -3.056 -6.757 -8.258 1.00 96.06 74 ALA A C 1
ATOM 580 O O . ALA A 1 74 ? -3.997 -7.073 -7.535 1.00 96.06 74 ALA A O 1
ATOM 581 N N . VAL A 1 75 ? -1.799 -6.669 -7.807 1.00 96.06 75 VAL A N 1
ATOM 582 C CA . VAL A 1 75 ? -1.427 -6.903 -6.401 1.00 96.06 75 VAL A CA 1
ATOM 583 C C . VAL A 1 75 ? -2.156 -5.930 -5.479 1.00 96.06 75 VAL A C 1
ATOM 585 O O . VAL A 1 75 ? -2.734 -6.353 -4.482 1.00 96.06 75 VAL A O 1
ATOM 588 N N . TRP A 1 76 ? -2.190 -4.640 -5.828 1.00 96.56 76 TRP A N 1
ATOM 589 C CA . TRP A 1 76 ? -2.914 -3.644 -5.039 1.00 96.56 76 TRP A CA 1
ATOM 590 C C . TRP A 1 76 ? -4.419 -3.922 -4.988 1.00 96.56 76 TRP A C 1
ATOM 592 O O . TRP A 1 76 ? -5.022 -3.884 -3.919 1.00 96.56 76 TRP A O 1
ATOM 602 N N . ALA A 1 77 ? -5.034 -4.236 -6.130 1.00 96.94 77 ALA A N 1
ATOM 603 C CA . ALA A 1 77 ? -6.458 -4.548 -6.188 1.00 96.94 77 ALA A CA 1
ATOM 604 C C . ALA A 1 77 ? -6.817 -5.773 -5.330 1.00 96.94 77 ALA A C 1
ATOM 606 O O . ALA A 1 77 ? -7.807 -5.732 -4.598 1.00 96.94 77 ALA A O 1
ATOM 607 N N . GLU A 1 78 ? -6.001 -6.829 -5.382 1.00 97.00 78 GLU A N 1
ATOM 608 C CA . GLU A 1 78 ? -6.206 -8.045 -4.590 1.00 97.00 78 GLU A CA 1
ATOM 609 C C . GLU A 1 78 ? -6.018 -7.784 -3.090 1.00 97.00 78 GLU A C 1
ATOM 611 O O . GLU A 1 78 ? -6.850 -8.203 -2.283 1.00 97.00 78 GLU A O 1
ATOM 616 N N . LEU A 1 79 ? -4.994 -7.005 -2.717 1.00 96.69 79 LEU A N 1
ATOM 617 C CA . LEU A 1 79 ? -4.793 -6.557 -1.339 1.00 96.69 79 LEU A CA 1
ATOM 618 C C . LEU A 1 79 ? -6.057 -5.867 -0.810 1.00 96.69 79 LEU A C 1
ATOM 620 O O . LEU A 1 79 ? -6.554 -6.218 0.255 1.00 96.69 79 LEU A O 1
ATOM 624 N N . LEU A 1 80 ? -6.619 -4.913 -1.557 1.00 97.12 80 LEU A N 1
ATOM 625 C CA . LEU A 1 80 ? -7.801 -4.169 -1.111 1.00 97.12 80 LEU A CA 1
ATOM 626 C C . LEU A 1 80 ? -9.080 -5.016 -1.052 1.00 97.12 80 LEU A C 1
ATOM 628 O O . LEU A 1 80 ? -10.013 -4.655 -0.327 1.00 97.12 80 LEU A O 1
ATOM 632 N N . ALA A 1 81 ? -9.147 -6.114 -1.804 1.00 97.12 81 ALA A N 1
ATOM 633 C CA . ALA A 1 81 ? -10.320 -6.976 -1.872 1.00 97.12 81 ALA A CA 1
ATOM 634 C C . ALA A 1 81 ? -10.453 -7.906 -0.655 1.00 97.12 81 ALA A C 1
ATOM 636 O O . ALA A 1 81 ? -11.577 -8.193 -0.230 1.00 97.12 81 ALA A O 1
ATOM 637 N N . VAL A 1 82 ? -9.334 -8.360 -0.077 1.00 96.06 82 VAL A N 1
ATOM 638 C CA . VAL A 1 82 ? -9.312 -9.412 0.952 1.00 96.06 82 VAL A CA 1
ATOM 639 C C . VAL A 1 82 ? -8.489 -8.989 2.169 1.00 96.06 82 VAL A C 1
ATOM 641 O O . VAL A 1 82 ? -7.415 -8.409 2.046 1.00 96.06 82 VAL A O 1
ATOM 644 N N . TYR A 1 83 ? -8.986 -9.299 3.373 1.00 94.25 83 TYR A N 1
ATOM 645 C CA . TYR A 1 83 ? -8.259 -9.052 4.619 1.00 94.25 83 TYR A CA 1
ATOM 646 C C . TYR A 1 83 ? -8.339 -10.250 5.588 1.00 94.25 83 TYR A C 1
ATOM 648 O O . TYR A 1 83 ? -9.455 -10.637 5.962 1.00 94.25 83 TYR A O 1
ATOM 656 N N . PRO A 1 84 ? -7.200 -10.767 6.093 1.00 93.81 84 PRO A N 1
ATOM 657 C CA . PRO A 1 84 ? -5.840 -10.459 5.638 1.00 93.81 84 PRO A CA 1
ATOM 658 C C . PRO A 1 84 ? -5.617 -10.979 4.210 1.00 93.81 84 PRO A C 1
ATOM 660 O O . PRO A 1 84 ? -6.216 -11.982 3.822 1.00 93.81 84 PRO A O 1
ATOM 663 N N . ALA A 1 85 ? -4.782 -10.294 3.432 1.00 92.94 85 ALA A N 1
ATOM 664 C CA . ALA A 1 85 ? -4.389 -10.769 2.109 1.00 92.94 85 ALA A CA 1
ATOM 665 C C . ALA A 1 85 ? -3.282 -11.829 2.234 1.00 92.94 85 ALA A C 1
ATOM 667 O O . ALA A 1 85 ? -2.431 -11.727 3.116 1.00 92.94 85 ALA A O 1
ATOM 668 N N . ASP A 1 86 ? -3.290 -12.826 1.349 1.00 93.19 86 ASP A N 1
ATOM 669 C CA . ASP A 1 86 ? -2.251 -13.861 1.258 1.00 93.19 86 ASP A CA 1
ATOM 670 C C . ASP A 1 86 ? -1.442 -13.654 -0.030 1.00 93.19 86 ASP A C 1
ATOM 672 O O . ASP A 1 86 ? -1.638 -14.327 -1.040 1.00 93.19 86 ASP A O 1
ATOM 676 N N . LEU A 1 87 ? -0.598 -12.619 -0.017 1.00 92.19 87 LEU A N 1
ATOM 677 C CA . LEU A 1 87 ? 0.175 -12.140 -1.171 1.00 92.19 87 LEU A CA 1
ATOM 678 C C . LEU A 1 87 ? 1.684 -12.185 -0.898 1.00 92.19 87 LEU A C 1
ATOM 680 O O . LEU A 1 87 ? 2.447 -11.356 -1.402 1.00 92.19 87 LEU A O 1
ATOM 684 N N . GLY A 1 88 ? 2.118 -13.122 -0.049 1.00 89.81 88 GLY A N 1
ATOM 685 C CA . GLY A 1 88 ? 3.516 -13.265 0.347 1.00 89.81 88 GLY A CA 1
ATOM 686 C C . GLY A 1 88 ? 4.068 -11.962 0.925 1.00 89.81 88 GLY A C 1
ATOM 687 O O . GLY A 1 88 ? 3.508 -11.411 1.875 1.00 89.81 88 GLY A O 1
ATOM 688 N N . TYR A 1 89 ? 5.143 -11.450 0.331 1.00 85.62 89 TYR A N 1
ATOM 689 C CA . TYR A 1 89 ? 5.790 -10.192 0.709 1.00 85.62 89 TYR A CA 1
ATOM 690 C C . TYR A 1 89 ? 4.864 -8.966 0.593 1.00 85.62 89 TYR A C 1
ATOM 692 O O . TYR A 1 89 ? 5.015 -8.008 1.343 1.00 85.62 89 TYR A O 1
ATOM 700 N N . PHE A 1 90 ? 3.885 -8.984 -0.316 1.00 89.69 90 PHE A N 1
ATOM 701 C CA . PHE A 1 90 ? 2.985 -7.850 -0.567 1.00 89.69 90 PHE A CA 1
ATOM 702 C C . PHE A 1 90 ? 1.675 -7.924 0.229 1.00 89.69 90 PHE A C 1
ATOM 704 O O . PHE A 1 90 ? 0.707 -7.245 -0.106 1.00 89.69 90 PHE A O 1
ATOM 711 N N . SER A 1 91 ? 1.628 -8.751 1.276 1.00 91.38 91 SER A N 1
ATOM 712 C CA . SER A 1 91 ? 0.430 -8.933 2.109 1.00 91.38 91 SER A CA 1
ATOM 713 C C . SER A 1 91 ? 0.111 -7.731 3.006 1.00 91.38 91 SER A C 1
ATOM 715 O O . SER A 1 91 ? -0.965 -7.686 3.600 1.00 91.38 91 SER A O 1
ATOM 717 N N . ASP A 1 92 ? 1.027 -6.764 3.117 1.00 87.69 92 ASP A N 1
ATOM 718 C CA . ASP A 1 92 ? 0.835 -5.524 3.867 1.00 87.69 92 ASP A CA 1
ATOM 719 C C . ASP A 1 92 ? 0.847 -4.278 2.965 1.00 87.69 92 ASP A C 1
ATOM 721 O O . ASP A 1 92 ? 1.523 -4.215 1.934 1.00 87.69 92 ASP A O 1
ATOM 725 N N . SER A 1 93 ? 0.089 -3.259 3.384 1.00 89.38 93 SER A N 1
ATOM 726 C CA . SER A 1 93 ? -0.052 -1.992 2.652 1.00 89.38 93 SER A CA 1
ATOM 727 C C . SER A 1 93 ? 1.274 -1.264 2.400 1.00 89.38 93 SER A C 1
ATOM 729 O O . SER A 1 93 ? 1.469 -0.821 1.269 1.00 89.38 93 SER A O 1
ATOM 731 N N . PRO A 1 94 ? 2.196 -1.123 3.377 1.00 86.00 94 PRO A N 1
ATOM 732 C CA . PRO A 1 94 ? 3.529 -0.579 3.120 1.00 86.00 94 PRO A CA 1
ATOM 733 C C . PRO A 1 94 ? 4.249 -1.217 1.931 1.00 86.00 94 PRO A C 1
ATOM 735 O O . PRO A 1 94 ? 4.658 -0.508 1.011 1.00 86.00 94 PRO A O 1
ATOM 738 N N . SER A 1 95 ? 4.362 -2.544 1.935 1.00 85.44 95 SER A N 1
ATOM 739 C CA . SER A 1 95 ? 5.125 -3.290 0.936 1.00 85.44 95 SER A CA 1
ATOM 740 C C . SER A 1 95 ? 4.459 -3.245 -0.444 1.00 85.44 95 SER A C 1
ATOM 742 O O . SER A 1 95 ? 5.138 -3.149 -1.468 1.00 85.44 95 SER A O 1
ATOM 744 N N . ALA A 1 96 ? 3.125 -3.255 -0.495 1.00 90.12 96 ALA A N 1
ATOM 745 C CA . ALA A 1 96 ? 2.387 -3.110 -1.747 1.00 90.12 96 ALA A CA 1
ATOM 746 C C . ALA A 1 96 ? 2.421 -1.670 -2.308 1.00 90.12 96 ALA A C 1
ATOM 748 O O . ALA A 1 96 ? 2.524 -1.492 -3.521 1.00 90.12 96 ALA A O 1
ATOM 749 N N . LEU A 1 97 ? 2.397 -0.633 -1.457 1.00 88.81 97 LEU A N 1
ATOM 750 C CA . LEU A 1 97 ? 2.580 0.765 -1.886 1.00 88.81 97 LEU A CA 1
ATOM 751 C C . LEU A 1 97 ? 3.982 1.010 -2.448 1.00 88.81 97 LEU A C 1
ATOM 753 O O . LEU A 1 97 ? 4.141 1.765 -3.409 1.00 88.81 97 LEU A O 1
ATOM 757 N N . ASP A 1 98 ? 4.988 0.360 -1.868 1.00 84.44 98 ASP A N 1
ATOM 758 C CA . ASP A 1 98 ? 6.340 0.354 -2.409 1.00 84.44 98 ASP A CA 1
ATOM 759 C C . ASP A 1 98 ? 6.351 -0.216 -3.833 1.00 84.44 98 ASP A C 1
ATOM 761 O O . ASP A 1 98 ? 6.801 0.464 -4.751 1.00 84.44 98 ASP A O 1
ATOM 765 N N . LEU A 1 99 ? 5.749 -1.387 -4.062 1.00 87.75 99 LEU A N 1
ATOM 766 C CA . LEU A 1 99 ? 5.632 -1.978 -5.402 1.00 87.75 99 LEU A CA 1
ATOM 767 C C . LEU A 1 99 ? 4.959 -1.042 -6.423 1.00 87.75 99 LEU A C 1
ATOM 769 O O . LEU A 1 99 ? 5.428 -0.925 -7.561 1.00 87.75 99 LEU A O 1
ATOM 773 N N . VAL A 1 100 ? 3.875 -0.369 -6.023 1.00 90.31 100 VAL A N 1
ATOM 774 C CA . VAL A 1 100 ? 3.171 0.633 -6.842 1.00 90.31 100 VAL A CA 1
ATOM 775 C C . VAL A 1 100 ? 4.127 1.758 -7.250 1.00 90.31 100 VAL A C 1
ATOM 777 O O . VAL A 1 100 ? 4.206 2.109 -8.433 1.00 90.31 100 VAL A O 1
ATOM 780 N N . ASP A 1 101 ? 4.904 2.292 -6.305 1.00 85.94 101 ASP A N 1
ATOM 781 C CA . ASP A 1 101 ? 5.884 3.338 -6.598 1.00 85.94 101 ASP A CA 1
ATOM 782 C C . ASP A 1 101 ? 7.030 2.841 -7.486 1.00 85.94 101 ASP A C 1
ATOM 784 O O . ASP A 1 101 ? 7.402 3.526 -8.444 1.00 85.94 101 ASP A O 1
ATOM 788 N N . TRP A 1 102 ? 7.552 1.640 -7.219 1.00 84.81 102 TRP A N 1
ATOM 789 C CA . TRP A 1 102 ? 8.625 1.013 -7.997 1.00 84.81 102 TRP A CA 1
ATOM 790 C C . TRP A 1 102 ? 8.242 0.882 -9.470 1.00 84.81 102 TRP A C 1
ATOM 792 O O . TRP A 1 102 ? 9.046 1.178 -10.354 1.00 84.81 102 TRP A O 1
ATOM 802 N N . CYS A 1 103 ? 6.986 0.519 -9.737 1.00 87.75 103 CYS A N 1
ATOM 803 C CA . CYS A 1 103 ? 6.439 0.389 -11.087 1.00 87.75 103 CYS A CA 1
ATOM 804 C C . CYS A 1 103 ? 6.026 1.738 -11.712 1.00 87.75 103 CYS A C 1
ATOM 806 O O . CYS A 1 103 ? 5.541 1.795 -12.850 1.00 87.75 103 CYS A O 1
ATOM 808 N N . GLY A 1 104 ? 6.224 2.844 -10.991 1.00 86.19 104 GLY A N 1
ATOM 809 C CA . GLY A 1 104 ? 5.920 4.194 -11.449 1.00 86.19 104 GLY A CA 1
ATOM 810 C C . GLY A 1 104 ? 4.428 4.454 -11.636 1.00 86.19 104 GLY A C 1
ATOM 811 O O . GLY A 1 104 ? 4.061 5.239 -12.513 1.00 86.19 104 GLY A O 1
ATOM 812 N N . LEU A 1 105 ? 3.580 3.781 -10.858 1.00 90.00 105 LEU A N 1
ATOM 813 C CA . LEU A 1 105 ? 2.146 4.039 -10.819 1.00 90.00 105 LEU A CA 1
ATOM 814 C C . LEU A 1 105 ? 1.840 5.282 -9.956 1.00 90.00 105 LEU A C 1
ATOM 816 O O . LEU A 1 105 ? 2.608 5.616 -9.048 1.00 90.00 105 LEU A O 1
ATOM 820 N N . PRO A 1 106 ? 0.740 6.007 -10.235 1.00 89.75 106 PRO A N 1
ATOM 821 C CA . PRO A 1 106 ? 0.360 7.187 -9.464 1.00 89.75 106 PRO A CA 1
ATOM 822 C C . PRO A 1 106 ? -0.047 6.791 -8.041 1.00 89.75 106 PRO A C 1
ATOM 824 O O . PRO A 1 106 ? -1.079 6.155 -7.826 1.00 89.75 106 PRO A O 1
ATOM 827 N N . LEU A 1 107 ? 0.764 7.194 -7.060 1.00 88.69 107 LEU A N 1
ATOM 828 C CA . LEU A 1 107 ? 0.550 6.849 -5.653 1.00 88.69 107 LEU A CA 1
ATOM 829 C C . LEU A 1 107 ? -0.785 7.389 -5.110 1.00 88.69 107 LEU A C 1
ATOM 831 O O . LEU A 1 107 ? -1.433 6.708 -4.326 1.00 88.69 107 LEU A O 1
ATOM 835 N N . GLY A 1 108 ? -1.204 8.585 -5.545 1.00 91.06 108 GLY A N 1
ATOM 836 C CA . GLY A 1 108 ? -2.454 9.220 -5.107 1.00 91.06 108 GLY A CA 1
ATOM 837 C C . GLY A 1 108 ? -3.681 8.347 -5.366 1.00 91.06 108 GLY A C 1
ATOM 838 O O . GLY A 1 108 ? -4.401 8.030 -4.429 1.00 91.06 108 GLY A O 1
ATOM 839 N N . ASP A 1 109 ? -3.846 7.862 -6.598 1.00 92.31 109 ASP A N 1
ATOM 840 C CA . ASP A 1 109 ? -4.984 7.017 -6.986 1.00 92.31 109 ASP A CA 1
ATOM 841 C C . ASP A 1 109 ? -5.061 5.726 -6.152 1.00 92.31 109 ASP A C 1
ATOM 843 O O . ASP A 1 109 ? -6.142 5.259 -5.795 1.00 92.31 109 ASP A O 1
ATOM 847 N N . HIS A 1 110 ? -3.903 5.150 -5.815 1.00 93.56 110 HIS A N 1
ATOM 848 C CA . HIS A 1 110 ? -3.823 3.922 -5.022 1.00 93.56 110 HIS A CA 1
ATOM 849 C C . HIS A 1 110 ? -4.145 4.188 -3.548 1.00 93.56 110 HIS A C 1
ATOM 851 O O . HIS A 1 110 ? -4.860 3.401 -2.930 1.00 93.56 110 HIS A O 1
ATOM 857 N N . LEU A 1 111 ? -3.687 5.317 -3.002 1.00 94.31 111 LEU A N 1
ATOM 858 C CA . LEU A 1 111 ? -4.057 5.757 -1.659 1.00 94.31 111 LEU A CA 1
ATOM 859 C C . LEU A 1 111 ? -5.563 6.054 -1.567 1.00 94.31 111 LEU A C 1
ATOM 861 O O . LEU A 1 111 ? -6.230 5.562 -0.661 1.00 94.31 111 LEU A O 1
ATOM 865 N N . ASP A 1 112 ? -6.137 6.762 -2.538 1.00 94.69 112 ASP A N 1
ATOM 866 C CA . ASP A 1 112 ? -7.569 7.085 -2.563 1.00 94.69 112 ASP A CA 1
ATOM 867 C C . ASP A 1 112 ? -8.459 5.830 -2.684 1.00 94.69 112 ASP A C 1
ATOM 869 O O . ASP A 1 112 ? -9.594 5.800 -2.189 1.00 94.69 112 ASP A O 1
ATOM 873 N N . ALA A 1 113 ? -7.936 4.740 -3.254 1.00 95.00 113 ALA A N 1
ATOM 874 C CA . ALA A 1 113 ? -8.618 3.447 -3.269 1.00 95.00 113 ALA A CA 1
ATOM 875 C C . ALA A 1 113 ? -8.806 2.841 -1.859 1.00 95.00 113 ALA A C 1
ATOM 877 O O . ALA A 1 113 ? -9.783 2.125 -1.635 1.00 95.00 113 ALA A O 1
ATOM 878 N N . LEU A 1 114 ? -7.957 3.170 -0.872 1.00 95.56 114 LEU A N 1
ATOM 879 C CA . LEU A 1 114 ? -8.172 2.775 0.534 1.00 95.56 114 LEU A CA 1
ATOM 880 C C . LEU A 1 114 ? -9.395 3.475 1.149 1.00 95.56 114 LEU A C 1
ATOM 882 O O . LEU A 1 114 ? -10.075 2.912 2.012 1.00 95.56 114 LEU A O 1
ATOM 886 N N . LEU A 1 115 ? -9.703 4.694 0.693 1.00 96.25 115 LEU A N 1
ATOM 887 C CA . LEU A 1 115 ? -10.846 5.473 1.179 1.00 96.25 115 LEU A CA 1
ATOM 888 C C . LEU A 1 115 ? -12.165 5.011 0.563 1.00 96.25 115 LEU A C 1
ATOM 890 O O . LEU A 1 115 ? -13.207 5.076 1.206 1.00 96.25 115 LEU A O 1
ATOM 894 N N . THR A 1 116 ? -12.132 4.523 -0.672 1.00 93.81 116 THR A N 1
ATOM 895 C CA . THR A 1 116 ? -13.343 4.174 -1.433 1.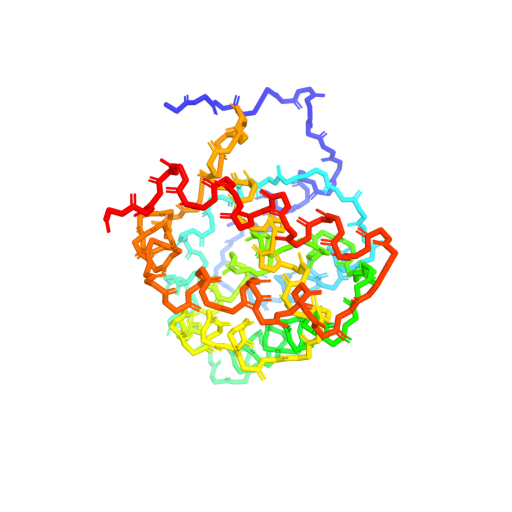00 93.81 116 THR A CA 1
ATOM 896 C C . THR A 1 116 ? -13.607 2.670 -1.515 1.00 93.81 116 THR A C 1
ATOM 898 O O . THR A 1 116 ? -14.704 2.257 -1.889 1.00 93.81 116 THR A O 1
ATOM 901 N N . GLY A 1 117 ? -12.624 1.845 -1.144 1.00 91.88 117 GLY A N 1
ATOM 902 C CA . GLY A 1 117 ? -12.698 0.390 -1.196 1.00 91.88 117 GLY A CA 1
ATOM 903 C C . GLY A 1 117 ? -13.606 -0.252 -0.134 1.00 91.88 117 GLY A C 1
ATOM 904 O O . GLY A 1 117 ? -14.192 0.432 0.710 1.00 91.88 117 GLY A O 1
ATOM 905 N N . PRO A 1 118 ? -13.722 -1.592 -0.142 1.00 94.88 118 PRO A N 1
ATOM 906 C CA . PRO A 1 118 ? -14.543 -2.344 0.810 1.00 94.88 118 PRO A CA 1
ATOM 907 C C . PRO A 1 118 ? -13.997 -2.267 2.250 1.00 94.88 118 PRO A C 1
ATOM 909 O O . PRO A 1 118 ? -12.963 -1.662 2.521 1.00 94.88 118 PRO A O 1
ATOM 912 N N . VAL A 1 119 ? -14.675 -2.911 3.208 1.00 94.81 119 VAL A N 1
ATOM 913 C CA . VAL A 1 119 ? -14.215 -2.967 4.616 1.00 94.81 119 VAL A CA 1
ATOM 914 C C . VAL A 1 119 ? -12.808 -3.570 4.741 1.00 94.81 119 VAL A C 1
ATOM 916 O O . VAL A 1 119 ? -12.045 -3.134 5.597 1.00 94.81 119 VAL A O 1
ATOM 919 N N . ALA A 1 120 ? -12.433 -4.514 3.871 1.00 96.31 120 ALA A N 1
ATOM 920 C CA . ALA A 1 120 ? -11.070 -5.049 3.810 1.00 96.31 120 ALA A CA 1
ATOM 921 C C . ALA A 1 120 ? -10.023 -3.939 3.587 1.00 96.31 120 ALA A C 1
ATOM 923 O O . ALA A 1 120 ? -9.059 -3.854 4.343 1.00 96.31 120 ALA A O 1
ATOM 924 N N . ALA A 1 121 ? -10.269 -3.023 2.644 1.00 97.38 121 ALA A N 1
ATOM 925 C CA . ALA A 1 121 ? -9.416 -1.858 2.407 1.00 97.38 121 ALA A CA 1
ATOM 926 C C . ALA A 1 121 ? -9.310 -0.940 3.639 1.00 97.38 121 ALA A C 1
ATOM 928 O O . ALA A 1 121 ? -8.229 -0.452 3.951 1.00 97.38 121 ALA A O 1
ATOM 929 N N . ALA A 1 122 ? -10.401 -0.751 4.391 1.00 97.44 122 ALA A N 1
ATOM 930 C CA . ALA A 1 122 ? -10.361 0.031 5.629 1.00 97.44 122 ALA A CA 1
ATOM 931 C C . ALA A 1 122 ? -9.529 -0.640 6.736 1.00 97.44 122 ALA A C 1
ATOM 933 O O . ALA A 1 122 ? -8.886 0.050 7.523 1.00 97.44 122 ALA A O 1
ATOM 934 N N . ARG A 1 123 ? -9.515 -1.977 6.802 1.00 97.25 123 ARG A N 1
ATOM 935 C CA . ARG A 1 123 ? -8.658 -2.713 7.747 1.00 97.25 123 ARG A CA 1
ATOM 936 C C . ARG A 1 123 ? -7.182 -2.619 7.353 1.00 97.25 123 ARG A C 1
ATOM 938 O O . ARG A 1 123 ? -6.345 -2.359 8.206 1.00 97.25 123 ARG A O 1
ATOM 945 N N . HIS A 1 124 ? -6.874 -2.692 6.060 1.00 96.06 124 HIS A N 1
ATOM 946 C CA . HIS A 1 124 ? -5.530 -2.396 5.545 1.00 96.06 124 HIS A CA 1
ATOM 947 C C . HIS A 1 124 ? -5.090 -0.953 5.836 1.00 96.06 124 HIS A C 1
ATOM 949 O O . HIS A 1 124 ? -3.945 -0.718 6.217 1.00 96.06 124 HIS A O 1
ATOM 955 N N . LEU A 1 125 ? -6.009 0.014 5.738 1.00 96.38 125 LEU A N 1
ATOM 956 C CA . LEU A 1 125 ? -5.765 1.399 6.150 1.00 96.38 125 LEU A CA 1
ATOM 957 C C . LEU A 1 125 ? -5.464 1.507 7.653 1.00 96.38 125 LEU A C 1
ATOM 959 O O . LEU A 1 125 ? -4.575 2.265 8.034 1.00 96.38 125 LEU A O 1
ATOM 963 N N . ALA A 1 126 ? -6.162 0.748 8.503 1.00 95.69 126 ALA A N 1
ATOM 964 C CA . ALA A 1 126 ? -5.884 0.699 9.938 1.00 95.69 126 ALA A CA 1
ATOM 965 C C . ALA A 1 126 ? -4.458 0.200 10.230 1.00 95.69 126 ALA A C 1
ATOM 967 O O . ALA A 1 126 ? -3.734 0.847 10.990 1.00 95.69 126 ALA A O 1
ATOM 968 N N . ASP A 1 127 ? -4.025 -0.874 9.564 1.00 92.38 127 ASP A N 1
ATOM 969 C CA . ASP A 1 127 ? -2.654 -1.388 9.678 1.00 92.38 127 ASP A CA 1
ATOM 970 C C . ASP A 1 127 ? -1.616 -0.389 9.158 1.00 92.38 127 ASP A C 1
ATOM 972 O O . ASP A 1 127 ? -0.537 -0.247 9.735 1.00 92.38 127 ASP A O 1
ATOM 976 N N . LEU A 1 128 ? -1.933 0.343 8.085 1.00 91.56 128 LEU A N 1
ATOM 977 C CA . LEU A 1 128 ? -1.061 1.389 7.555 1.00 91.56 128 LEU A CA 1
ATOM 978 C C . LEU A 1 128 ? -0.916 2.563 8.539 1.00 91.56 128 LEU A C 1
ATOM 980 O O . LEU A 1 128 ? 0.189 3.072 8.722 1.00 91.56 128 LEU A O 1
ATOM 984 N N . VAL A 1 129 ? -2.002 2.981 9.195 1.00 92.50 129 VAL A N 1
ATOM 985 C CA . VAL A 1 129 ? -1.985 4.022 10.237 1.00 92.50 129 VAL A CA 1
ATOM 986 C C . VAL A 1 129 ? -1.128 3.590 11.424 1.00 92.50 129 VAL A C 1
ATOM 988 O O . VAL A 1 129 ? -0.269 4.361 11.861 1.00 92.50 129 VAL A O 1
ATOM 991 N N . ASP A 1 130 ? -1.300 2.357 11.903 1.00 89.81 130 ASP A N 1
ATOM 992 C CA . ASP A 1 130 ? -0.444 1.791 12.948 1.00 89.81 130 ASP A CA 1
ATOM 993 C C . ASP A 1 130 ? 1.026 1.775 12.506 1.00 89.81 130 ASP A C 1
ATOM 995 O O . ASP A 1 130 ? 1.885 2.382 13.150 1.00 89.81 130 ASP A O 1
ATOM 999 N N . ALA A 1 131 ? 1.316 1.207 11.333 1.00 83.38 131 ALA A N 1
ATOM 1000 C CA . ALA A 1 131 ? 2.670 1.128 10.795 1.00 83.38 131 ALA A CA 1
ATOM 1001 C C . ALA A 1 131 ? 3.354 2.499 10.658 1.00 83.38 131 ALA A C 1
ATOM 1003 O O . ALA A 1 131 ? 4.575 2.596 10.806 1.00 83.38 131 ALA A O 1
ATOM 1004 N N . MET A 1 132 ? 2.593 3.560 10.390 1.00 84.38 132 MET A N 1
ATOM 1005 C CA . MET A 1 132 ? 3.130 4.903 10.183 1.00 84.38 132 MET A CA 1
ATOM 1006 C C . MET A 1 132 ? 3.331 5.697 11.476 1.00 84.38 132 MET A C 1
ATOM 1008 O O . MET A 1 132 ? 4.270 6.498 11.536 1.00 84.38 132 MET A O 1
ATOM 1012 N N . PHE A 1 133 ? 2.505 5.473 12.504 1.00 83.88 133 PHE A N 1
ATOM 1013 C CA . PHE A 1 133 ? 2.565 6.230 13.760 1.00 83.88 133 PHE A CA 1
ATOM 1014 C C . PHE A 1 133 ? 3.203 5.482 14.938 1.00 83.88 133 PHE A C 1
ATOM 1016 O O . PHE A 1 133 ? 3.735 6.143 15.830 1.00 83.88 133 PHE A O 1
ATOM 1023 N N . THR A 1 134 ? 3.192 4.144 14.965 1.00 78.06 134 THR A N 1
ATOM 1024 C CA . THR A 1 134 ? 3.672 3.360 16.122 1.00 78.06 134 THR A CA 1
ATOM 1025 C C . THR A 1 134 ? 4.967 2.598 15.865 1.00 78.06 134 THR A C 1
ATOM 1027 O O . THR A 1 134 ? 5.745 2.399 16.805 1.00 78.06 134 THR A O 1
ATOM 1030 N N . ARG A 1 135 ? 5.2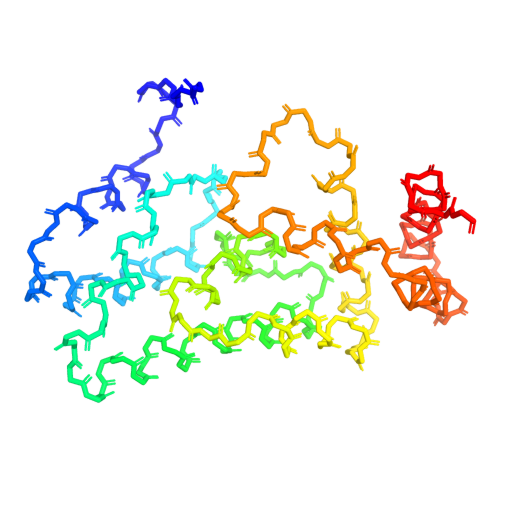49 2.161 14.627 1.00 63.81 135 ARG A N 1
ATOM 1031 C CA . ARG A 1 135 ? 6.389 1.261 14.396 1.00 63.81 135 ARG A CA 1
ATOM 1032 C C . ARG A 1 135 ? 7.744 1.933 14.638 1.00 63.81 135 ARG A C 1
ATOM 1034 O O . ARG A 1 135 ? 8.132 2.919 14.013 1.00 63.81 135 ARG A O 1
ATOM 1041 N N . THR A 1 136 ? 8.494 1.289 15.530 1.00 44.97 136 THR A N 1
ATOM 1042 C CA . THR A 1 136 ? 9.907 1.508 15.874 1.00 44.97 136 THR A CA 1
ATOM 1043 C C . THR A 1 136 ? 10.872 1.053 14.777 1.00 44.97 136 THR A C 1
ATOM 1045 O O . THR A 1 136 ? 12.027 1.482 14.761 1.00 44.97 136 THR A O 1
ATOM 1048 N N . THR A 1 137 ? 10.422 0.219 13.834 1.00 46.84 137 THR A N 1
ATOM 1049 C CA . THR A 1 137 ? 11.158 -0.093 12.607 1.00 46.84 137 THR A CA 1
ATOM 1050 C C . THR A 1 137 ? 10.801 0.915 11.520 1.00 46.84 137 THR A C 1
ATOM 1052 O O . THR A 1 137 ? 9.628 1.204 11.283 1.00 46.84 137 THR A O 1
ATOM 1055 N N . PRO A 1 138 ? 11.798 1.504 10.849 1.00 47.22 138 PRO A N 1
ATOM 1056 C CA . PRO A 1 138 ? 11.532 2.587 9.929 1.00 47.22 138 PRO A CA 1
ATOM 1057 C C . PRO A 1 138 ? 10.822 2.035 8.688 1.00 47.22 138 PRO A C 1
ATOM 1059 O O . PRO A 1 138 ? 11.417 1.303 7.905 1.00 47.22 138 PRO A O 1
ATOM 1062 N N . PHE A 1 139 ? 9.568 2.445 8.490 1.00 52.38 139 PHE A N 1
ATOM 1063 C CA . PHE A 1 139 ? 8.983 2.591 7.158 1.00 52.38 139 PHE A CA 1
ATOM 1064 C C . PHE A 1 139 ? 9.956 3.470 6.359 1.00 52.38 139 PHE A C 1
ATOM 1066 O O . PHE A 1 139 ? 10.036 4.676 6.603 1.00 52.38 139 PHE A O 1
ATOM 1073 N N . LYS A 1 140 ? 10.809 2.853 5.536 1.00 53.44 140 LYS A N 1
ATOM 1074 C CA . LYS A 1 140 ? 11.856 3.514 4.739 1.00 53.44 140 LYS A CA 1
ATOM 1075 C C . LYS A 1 140 ? 11.444 3.551 3.275 1.00 53.44 140 LYS A C 1
ATOM 1077 O O . LYS A 1 140 ? 12.232 3.246 2.394 1.00 53.44 140 LYS A O 1
ATOM 1082 N N . THR A 1 141 ? 10.207 3.935 3.009 1.00 58.69 141 THR A N 1
ATOM 1083 C CA . THR A 1 141 ? 9.825 4.231 1.633 1.00 58.69 141 THR A CA 1
ATOM 1084 C C . THR A 1 141 ? 10.274 5.652 1.315 1.00 58.69 141 THR A C 1
ATOM 1086 O O . THR A 1 141 ? 10.229 6.542 2.176 1.00 58.69 141 THR A O 1
ATOM 1089 N N . VAL A 1 142 ? 10.690 5.898 0.072 1.00 56.34 142 VAL A N 1
ATOM 1090 C CA . VAL A 1 142 ? 10.985 7.257 -0.427 1.00 56.34 142 VAL A CA 1
ATOM 1091 C C . VAL A 1 142 ? 9.778 8.180 -0.232 1.00 56.34 142 VAL A C 1
ATOM 1093 O O . VAL A 1 142 ? 9.922 9.384 -0.027 1.00 56.34 142 VAL A O 1
ATOM 1096 N N . ASN A 1 143 ? 8.582 7.592 -0.210 1.00 70.00 143 ASN A N 1
ATOM 1097 C CA . ASN A 1 143 ? 7.311 8.285 -0.116 1.00 70.00 143 ASN A CA 1
ATOM 1098 C C . ASN A 1 143 ? 6.773 8.408 1.310 1.00 70.00 143 ASN A C 1
ATOM 1100 O O . ASN A 1 143 ? 5.639 8.852 1.470 1.00 70.00 143 ASN A O 1
ATOM 1104 N N . LYS A 1 144 ? 7.555 8.093 2.357 1.00 77.44 144 LYS A N 1
ATOM 1105 C CA . LYS A 1 144 ? 7.098 8.209 3.755 1.00 77.44 144 LYS A CA 1
ATOM 1106 C C . LYS A 1 144 ? 6.432 9.542 4.051 1.00 77.44 144 LYS A C 1
ATOM 1108 O O . LYS A 1 144 ? 5.363 9.565 4.646 1.00 77.44 144 LYS A O 1
ATOM 1113 N N . ALA A 1 145 ? 7.051 10.642 3.634 1.00 82.25 145 ALA A N 1
ATOM 1114 C CA . ALA A 1 145 ? 6.495 11.970 3.864 1.00 82.25 145 ALA A CA 1
ATOM 1115 C C . ALA A 1 145 ? 5.169 12.178 3.115 1.00 82.25 145 ALA A C 1
ATOM 1117 O O . ALA A 1 145 ? 4.232 12.728 3.684 1.00 82.25 145 ALA A O 1
ATOM 1118 N N . ALA A 1 146 ? 5.070 11.711 1.867 1.00 85.88 146 ALA A N 1
ATOM 1119 C CA . ALA A 1 146 ? 3.851 11.821 1.068 1.00 85.88 146 ALA A CA 1
ATOM 1120 C C . ALA A 1 146 ? 2.705 10.990 1.666 1.00 85.88 146 ALA A C 1
ATOM 1122 O O . ALA A 1 146 ? 1.611 11.512 1.856 1.00 85.88 146 ALA A O 1
ATOM 1123 N N . VAL A 1 147 ? 2.981 9.737 2.037 1.00 88.69 147 VAL A N 1
ATOM 1124 C CA . VAL A 1 147 ? 2.008 8.844 2.681 1.00 88.69 147 VAL A CA 1
ATOM 1125 C C . VAL A 1 147 ? 1.595 9.390 4.047 1.00 88.69 147 VAL A C 1
ATOM 1127 O O . VAL A 1 147 ? 0.411 9.416 4.349 1.00 88.69 147 VAL A O 1
ATOM 1130 N N . LEU A 1 148 ? 2.530 9.899 4.857 1.00 89.00 148 LEU A N 1
ATOM 1131 C CA . LEU A 1 148 ? 2.213 10.485 6.165 1.00 89.00 148 LEU A CA 1
ATOM 1132 C C . LEU A 1 148 ? 1.345 11.743 6.038 1.00 89.00 148 LEU A C 1
ATOM 1134 O O . LEU A 1 148 ? 0.382 11.895 6.784 1.00 89.00 148 LEU A O 1
ATOM 1138 N N . ASN A 1 149 ? 1.653 12.619 5.077 1.00 89.56 149 ASN A N 1
ATOM 1139 C CA . ASN A 1 149 ? 0.834 13.799 4.797 1.00 89.56 149 ASN A CA 1
ATOM 1140 C C . ASN A 1 149 ? -0.579 13.412 4.347 1.00 89.56 149 ASN A C 1
ATOM 1142 O O . ASN A 1 149 ? -1.541 14.051 4.764 1.00 89.56 149 ASN A O 1
ATOM 1146 N N . TRP A 1 150 ? -0.706 12.372 3.520 1.00 93.69 150 TRP A N 1
ATOM 1147 C CA . TRP A 1 150 ? -2.005 11.860 3.090 1.00 93.69 150 TRP A CA 1
ATOM 1148 C C . TRP A 1 150 ? -2.778 11.216 4.252 1.00 93.69 150 TRP A C 1
ATOM 1150 O O . TRP A 1 150 ? -3.942 11.543 4.454 1.00 93.69 150 TRP A O 1
ATOM 1160 N N . ILE A 1 151 ? -2.122 10.393 5.083 1.00 93.06 151 ILE A N 1
ATOM 1161 C CA . ILE A 1 151 ? -2.726 9.778 6.280 1.00 93.06 151 ILE A CA 1
ATOM 1162 C C . ILE A 1 151 ? -3.251 10.842 7.245 1.00 93.06 151 ILE A C 1
ATOM 1164 O O . ILE A 1 151 ? -4.272 10.641 7.897 1.00 93.06 151 ILE A O 1
ATOM 1168 N N . ALA A 1 152 ? -2.574 11.986 7.338 1.00 92.00 152 ALA A N 1
ATOM 1169 C CA . ALA A 1 152 ? -2.991 13.072 8.212 1.00 92.00 152 ALA A CA 1
ATOM 1170 C C . ALA A 1 152 ? -4.264 13.807 7.745 1.00 92.00 152 ALA A C 1
ATOM 1172 O O . ALA A 1 152 ? -4.766 14.667 8.468 1.00 92.00 152 ALA A O 1
ATOM 1173 N N . ALA A 1 153 ? -4.799 13.501 6.558 1.00 94.44 153 ALA A N 1
ATOM 1174 C CA . ALA A 1 153 ? -6.019 14.123 6.062 1.00 94.44 153 ALA A CA 1
ATOM 1175 C C . ALA A 1 153 ? -7.260 13.686 6.876 1.00 94.44 153 ALA A C 1
ATOM 1177 O O . ALA A 1 153 ? -7.390 12.503 7.196 1.00 94.44 153 ALA A O 1
ATOM 1178 N N . PRO A 1 154 ? -8.227 14.592 7.145 1.00 95.94 154 PRO A N 1
ATOM 1179 C CA . PRO A 1 154 ? -9.473 14.268 7.855 1.00 95.94 154 PRO A CA 1
ATOM 1180 C C . PRO A 1 154 ? -10.253 13.088 7.267 1.00 95.94 154 PRO A C 1
ATOM 1182 O O . PRO A 1 154 ? -10.774 12.266 8.015 1.00 95.94 154 PRO A O 1
ATOM 1185 N N . ALA A 1 155 ? -10.251 12.954 5.937 1.00 96.69 155 ALA A N 1
ATOM 1186 C CA . ALA A 1 155 ? -10.934 11.875 5.225 1.00 96.69 155 ALA A CA 1
ATOM 1187 C C . ALA A 1 155 ? -10.473 10.469 5.660 1.00 96.69 155 ALA A C 1
ATOM 1189 O O . ALA A 1 155 ? -11.246 9.517 5.589 1.00 96.69 155 ALA A O 1
ATOM 1190 N N . VAL A 1 156 ? -9.232 10.321 6.137 1.00 97.06 156 VAL A N 1
ATOM 1191 C CA . VAL A 1 156 ? -8.710 9.048 6.662 1.00 97.06 156 VAL A CA 1
ATOM 1192 C C . VAL A 1 156 ? -9.361 8.711 8.001 1.00 97.06 156 VAL A C 1
ATOM 1194 O O . VAL A 1 156 ? -9.789 7.576 8.207 1.00 97.06 156 VAL A O 1
ATOM 1197 N N . GLY A 1 157 ? -9.491 9.698 8.891 1.00 96.88 157 GLY A N 1
ATOM 1198 C CA . GLY A 1 157 ? -10.219 9.548 10.149 1.00 96.88 157 GLY A CA 1
ATOM 1199 C C . GLY A 1 157 ? -11.689 9.213 9.921 1.00 96.88 157 GLY A C 1
ATOM 1200 O O . GLY A 1 157 ? -12.180 8.210 10.438 1.00 96.88 157 GLY A O 1
ATOM 1201 N N . GLU A 1 158 ? -12.361 9.993 9.071 1.00 97.50 158 GLU A N 1
ATOM 1202 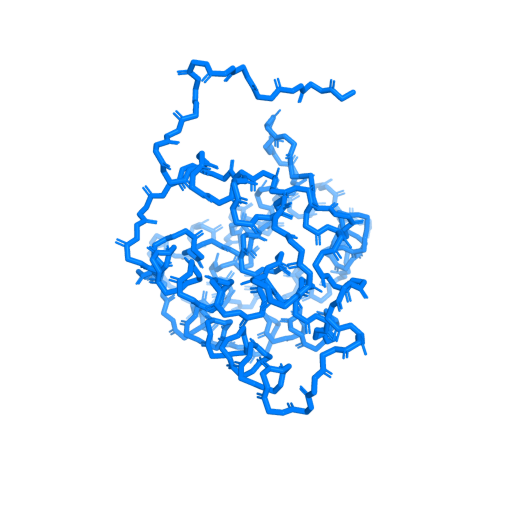C CA . GLU A 1 158 ? -13.753 9.752 8.669 1.00 97.50 158 GLU A CA 1
ATOM 1203 C C . GLU A 1 158 ? -13.926 8.331 8.121 1.00 97.50 158 GLU A C 1
ATOM 1205 O O . GLU A 1 158 ? -14.801 7.589 8.566 1.00 97.50 158 GLU A O 1
ATOM 1210 N N . ARG A 1 159 ? -13.018 7.890 7.240 1.00 97.56 159 ARG A N 1
ATOM 1211 C CA . ARG A 1 159 ? -13.065 6.543 6.670 1.00 97.56 159 ARG A CA 1
ATOM 1212 C C . ARG A 1 159 ? -12.978 5.443 7.726 1.00 97.56 159 ARG A C 1
ATOM 1214 O O . ARG A 1 159 ? -13.733 4.469 7.645 1.00 97.56 159 ARG A O 1
ATOM 1221 N N . LEU A 1 160 ? -12.044 5.559 8.671 1.00 97.94 160 LEU A N 1
ATOM 1222 C CA . LEU A 1 160 ? -11.860 4.579 9.747 1.00 97.94 160 LEU A CA 1
ATOM 1223 C C . LEU A 1 160 ? -13.086 4.530 10.663 1.00 97.94 160 LEU A C 1
ATOM 1225 O O . LEU A 1 160 ? -13.534 3.444 11.034 1.00 97.94 160 LEU A O 1
ATOM 1229 N N . GLN A 1 161 ? -13.651 5.694 10.987 1.00 97.44 161 GLN A N 1
ATOM 1230 C CA . GLN A 1 161 ? -14.854 5.814 11.803 1.00 97.44 161 GLN A CA 1
ATOM 1231 C C . GLN A 1 161 ? -16.079 5.200 11.108 1.00 97.44 161 GLN A C 1
ATOM 1233 O O . GLN A 1 161 ? -16.797 4.402 11.715 1.00 97.44 161 GLN A O 1
ATOM 1238 N N . ASP A 1 162 ? -16.293 5.513 9.832 1.00 97.56 162 ASP A N 1
ATOM 1239 C CA . ASP A 1 162 ? -17.394 4.959 9.044 1.00 97.56 162 ASP A CA 1
ATOM 1240 C C . ASP A 1 162 ? -17.274 3.437 8.914 1.00 97.56 162 ASP A C 1
ATOM 1242 O O . ASP A 1 162 ? -18.250 2.705 9.096 1.00 97.56 162 ASP A O 1
ATOM 1246 N N . ALA A 1 163 ? -16.062 2.934 8.653 1.00 97.44 163 ALA A N 1
ATOM 1247 C CA . ALA A 1 163 ? -15.801 1.500 8.591 1.00 97.44 163 ALA A CA 1
ATOM 1248 C C . ALA A 1 163 ? -16.056 0.810 9.937 1.00 97.44 163 ALA A C 1
ATOM 1250 O O . ALA A 1 163 ? -16.615 -0.287 9.958 1.00 97.44 163 ALA A O 1
ATOM 1251 N N . PHE A 1 164 ? -15.669 1.448 11.047 1.00 97.19 164 PHE A N 1
ATOM 1252 C CA . PHE A 1 164 ? -15.940 0.966 12.399 1.00 97.19 164 PHE A CA 1
ATOM 1253 C C . PHE A 1 164 ? -17.444 0.786 12.630 1.00 97.19 164 PHE A C 1
ATOM 1255 O O . PHE A 1 164 ? -17.864 -0.288 13.059 1.00 97.19 164 PHE A O 1
ATOM 1262 N N . PHE A 1 165 ? -18.262 1.789 12.296 1.00 96.31 165 PHE A N 1
ATOM 1263 C CA . PHE A 1 165 ? -19.716 1.701 12.459 1.00 96.31 165 PHE A CA 1
ATOM 1264 C C . PHE A 1 165 ? -20.383 0.702 11.505 1.00 96.31 165 PHE A C 1
ATOM 1266 O O . PHE A 1 165 ? -21.450 0.174 11.820 1.00 96.31 165 PHE A O 1
ATOM 1273 N N . ALA A 1 166 ? -19.769 0.429 10.353 1.00 94.88 166 ALA A N 1
ATOM 1274 C CA . ALA A 1 166 ? -20.275 -0.516 9.361 1.00 94.88 166 ALA A CA 1
ATOM 1275 C C . ALA A 1 166 ? -19.906 -1.986 9.645 1.00 94.88 166 ALA A C 1
ATOM 1277 O O . ALA A 1 166 ? -20.359 -2.875 8.921 1.00 94.88 166 ALA A O 1
ATOM 1278 N N . THR A 1 167 ? -19.083 -2.267 10.660 1.00 95.50 167 THR A N 1
ATOM 1279 C CA . THR A 1 167 ? -18.614 -3.624 10.974 1.00 95.50 167 THR A CA 1
ATOM 1280 C C . THR A 1 167 ? -18.826 -3.990 12.445 1.0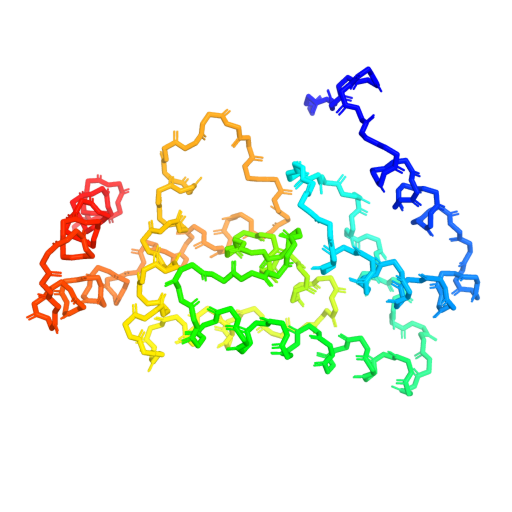0 95.50 167 THR A C 1
ATOM 1282 O O . THR A 1 167 ? -19.354 -3.219 13.239 1.00 95.50 167 THR A O 1
ATOM 1285 N N . SER A 1 168 ? -18.469 -5.217 12.824 1.00 93.44 168 SER A N 1
ATOM 1286 C CA . SER A 1 168 ? -18.610 -5.713 14.197 1.00 93.44 168 SER A CA 1
ATOM 1287 C C . SER A 1 168 ? -17.475 -6.670 14.573 1.00 93.44 168 SER A C 1
ATOM 1289 O O . SER A 1 168 ? -16.658 -7.056 13.736 1.00 93.44 168 SER A O 1
ATOM 1291 N N . GLY A 1 169 ? -17.400 -7.045 15.852 1.00 94.38 169 GLY A N 1
ATOM 1292 C CA . GLY A 1 169 ? -16.387 -7.977 16.352 1.00 94.38 169 GLY A CA 1
ATOM 1293 C C . GLY A 1 169 ? -14.976 -7.383 16.370 1.00 94.38 169 GLY A C 1
ATOM 1294 O O . GLY A 1 169 ? -14.801 -6.189 16.618 1.00 94.38 169 GLY A O 1
ATOM 1295 N N . SER A 1 170 ? -13.967 -8.222 16.126 1.00 92.25 170 SER A N 1
ATOM 1296 C CA . SER A 1 170 ? -12.555 -7.815 16.179 1.00 92.25 170 SER A CA 1
ATOM 1297 C C . SER A 1 170 ? -12.215 -6.737 15.148 1.00 92.25 170 SER A C 1
ATOM 1299 O O . SER A 1 170 ? -11.503 -5.794 15.473 1.00 92.25 170 SER A O 1
ATOM 1301 N N . ALA A 1 171 ? -12.809 -6.795 13.951 1.00 94.06 171 ALA A N 1
ATOM 1302 C CA . ALA A 1 171 ? -12.602 -5.785 12.914 1.00 94.06 171 ALA A CA 1
ATOM 1303 C C . ALA A 1 171 ? -13.046 -4.381 13.367 1.00 94.06 171 ALA A C 1
ATOM 1305 O O . ALA A 1 171 ? -12.368 -3.397 13.087 1.00 94.06 171 ALA A O 1
ATOM 1306 N N . ALA A 1 172 ? -14.158 -4.274 14.105 1.00 96.38 172 ALA A N 1
ATOM 1307 C CA . ALA A 1 172 ? -14.609 -2.990 14.649 1.00 96.38 172 ALA A CA 1
ATOM 1308 C C . ALA A 1 172 ? -13.629 -2.454 15.705 1.00 96.38 172 ALA A C 1
ATOM 1310 O O . ALA A 1 172 ? -13.355 -1.257 15.755 1.00 96.38 172 ALA A O 1
ATOM 1311 N N . GLN A 1 173 ? -13.070 -3.337 16.535 1.00 95.94 173 GLN A N 1
ATOM 1312 C CA . GLN A 1 173 ? -12.086 -2.956 17.550 1.00 95.94 173 GLN A CA 1
ATOM 1313 C C . GLN A 1 173 ? -10.782 -2.455 16.916 1.00 95.94 173 GLN A C 1
ATOM 1315 O O . GLN A 1 173 ? -10.279 -1.413 17.331 1.00 95.94 173 GLN A O 1
ATOM 1320 N N . GLU A 1 174 ? -10.280 -3.148 15.889 1.00 94.94 174 GLU A N 1
ATOM 1321 C CA . GLU A 1 174 ? -9.102 -2.744 15.107 1.00 94.94 174 GLU A CA 1
ATOM 1322 C C . GLU A 1 174 ? -9.289 -1.343 14.501 1.00 94.94 174 GLU A C 1
ATOM 1324 O O . GLU A 1 174 ? -8.470 -0.450 14.716 1.00 94.94 174 GLU A O 1
ATOM 1329 N N . LEU A 1 175 ? -10.416 -1.115 13.818 1.00 97.69 175 LEU A N 1
ATOM 1330 C CA . LEU A 1 175 ? -10.730 0.171 13.186 1.00 97.69 175 LEU A CA 1
ATOM 1331 C C . LEU A 1 175 ? -10.909 1.297 14.211 1.00 97.69 175 LEU A C 1
ATOM 1333 O O . LEU A 1 175 ? -10.420 2.408 14.004 1.00 97.69 175 LEU A O 1
ATOM 1337 N N . SER A 1 176 ? -11.561 1.016 15.343 1.00 97.56 176 SER A N 1
ATOM 1338 C CA . SER A 1 176 ? -11.704 1.987 16.430 1.00 97.56 176 SER A CA 1
ATOM 1339 C C . SER A 1 176 ? -10.351 2.362 17.039 1.00 97.56 176 SER A C 1
ATOM 1341 O O . SER A 1 176 ? -10.137 3.533 17.354 1.00 97.56 176 SER A O 1
ATOM 1343 N N . ALA A 1 177 ? -9.450 1.396 17.233 1.00 96.31 177 ALA A N 1
ATOM 1344 C CA . ALA A 1 177 ? -8.115 1.652 17.766 1.00 96.31 177 ALA A CA 1
ATOM 1345 C C . ALA A 1 177 ? -7.282 2.494 16.788 1.00 96.31 177 ALA A C 1
ATOM 1347 O O . ALA A 1 177 ? -6.669 3.482 17.193 1.00 96.31 177 ALA A O 1
ATOM 1348 N N . ALA A 1 178 ? -7.332 2.168 15.495 1.00 96.12 178 ALA A N 1
ATOM 1349 C CA . ALA A 1 178 ? -6.660 2.947 14.461 1.00 96.12 178 ALA A CA 1
ATOM 1350 C C . ALA A 1 178 ? -7.215 4.374 14.351 1.00 96.12 178 ALA A C 1
ATOM 1352 O O . ALA A 1 178 ? -6.436 5.319 14.248 1.00 96.12 178 ALA A O 1
ATOM 1353 N N . HIS A 1 179 ? -8.537 4.565 14.446 1.00 97.12 179 HIS A N 1
ATOM 1354 C CA . HIS A 1 179 ? -9.135 5.902 14.475 1.00 97.12 179 HIS A CA 1
ATOM 1355 C C . HIS A 1 179 ? -8.646 6.721 15.678 1.00 97.12 179 HIS A C 1
ATOM 1357 O O . HIS A 1 179 ? -8.316 7.895 15.535 1.00 97.12 179 HIS A O 1
ATOM 1363 N N . GLN A 1 180 ? -8.566 6.115 16.867 1.00 96.31 180 GLN A N 1
ATOM 1364 C CA . GLN A 1 180 ? -8.041 6.790 18.060 1.00 96.31 180 GLN A CA 1
ATOM 1365 C C . GLN A 1 180 ? -6.572 7.184 17.890 1.00 96.31 180 GLN A C 1
ATOM 1367 O O . GLN A 1 180 ? -6.203 8.314 18.207 1.00 96.31 180 GLN A O 1
ATOM 1372 N N . LEU A 1 181 ? -5.746 6.278 17.363 1.00 94.81 181 LEU A N 1
ATOM 1373 C CA . LEU A 1 181 ? -4.346 6.557 17.062 1.00 94.81 181 LEU A CA 1
ATOM 1374 C C . LEU A 1 181 ? -4.213 7.707 16.055 1.00 94.81 181 LEU A C 1
ATOM 1376 O O . LEU A 1 181 ? -3.475 8.660 16.302 1.00 94.81 181 LEU A O 1
ATOM 1380 N N . TRP A 1 182 ? -4.973 7.656 14.960 1.00 95.88 182 TRP A N 1
ATOM 1381 C CA . TRP A 1 182 ? -5.035 8.729 13.973 1.00 95.88 182 TRP A CA 1
ATOM 1382 C C . TRP A 1 182 ? -5.453 10.061 14.612 1.00 95.88 182 TRP A C 1
ATOM 1384 O O . TRP A 1 182 ? -4.786 11.070 14.407 1.00 95.88 182 TRP A O 1
ATOM 1394 N N . ALA A 1 183 ? -6.491 10.075 15.451 1.00 95.44 183 ALA A N 1
ATOM 1395 C CA . ALA A 1 183 ? -6.964 11.291 16.109 1.00 95.44 183 ALA A CA 1
ATOM 1396 C C . ALA A 1 183 ? -5.902 11.907 17.037 1.00 95.44 183 ALA A C 1
ATOM 1398 O O . ALA A 1 183 ? -5.791 13.125 17.112 1.00 95.44 183 ALA A O 1
ATOM 1399 N N . VAL A 1 184 ? -5.091 11.085 17.710 1.00 93.62 184 VAL A N 1
ATOM 1400 C CA . VAL A 1 184 ? -3.997 11.558 18.575 1.00 93.62 184 VAL A CA 1
ATOM 1401 C C . VAL A 1 184 ? -2.805 12.074 17.764 1.00 93.62 184 VAL A C 1
ATOM 1403 O O . VAL A 1 184 ? -2.184 13.066 18.145 1.00 93.62 184 VAL A O 1
ATOM 1406 N N . CYS A 1 185 ? -2.454 11.397 16.670 1.00 89.62 185 CYS A N 1
ATOM 1407 C CA . CYS A 1 185 ? -1.243 11.698 15.906 1.00 89.62 185 CYS A CA 1
ATOM 1408 C C . CYS A 1 185 ? -1.447 12.736 14.792 1.00 89.62 185 CYS A C 1
ATOM 1410 O O . CYS A 1 185 ? -0.506 13.456 14.454 1.00 89.62 185 CYS A O 1
ATOM 1412 N N . ALA A 1 186 ? -2.649 12.812 14.224 1.00 86.94 186 ALA A N 1
ATOM 1413 C CA . ALA A 1 186 ? -2.994 13.653 13.080 1.00 86.94 186 ALA A CA 1
ATOM 1414 C C . ALA A 1 186 ? -4.185 14.591 13.327 1.00 86.94 186 ALA A C 1
ATOM 1416 O O . ALA A 1 186 ? -4.241 15.653 12.705 1.00 86.94 186 ALA A O 1
ATOM 1417 N N . GLY A 1 187 ? -5.109 14.233 14.225 1.00 69.62 187 GLY A N 1
ATOM 1418 C CA . GLY A 1 187 ? -6.269 15.059 14.560 1.00 69.62 187 GLY A CA 1
ATOM 1419 C C . GLY A 1 187 ? -5.852 16.388 15.196 1.00 69.62 187 GLY A C 1
ATOM 1420 O O . GLY A 1 187 ? -5.352 16.425 16.320 1.00 69.62 187 GLY A O 1
ATOM 1421 N N . ARG A 1 188 ? -6.046 17.487 14.464 1.00 57.00 188 ARG A N 1
ATOM 1422 C CA . ARG A 1 188 ? -6.032 18.856 14.993 1.00 57.00 188 ARG A CA 1
ATOM 1423 C C . ARG A 1 188 ? -7.443 19.407 15.016 1.00 57.00 188 ARG A C 1
ATOM 1425 O O . ARG A 1 188 ? -8.144 19.206 14.001 1.00 57.00 188 ARG A O 1
#

Secondary structure (DSSP, 8-state):
--PPPGGG--HHHHHHHHHHTS-HHHHHHHHHHHHHHHHH---------THHHHHHGGGS-HHHHHHHHHHHHHHHHHHHHSSS---GGGSSHHHHHHHHHHTT--HHHHHHHHHHS-HHHHHHHHHHHHHHHT-SS----TTHHHHHHHHTSHHHHHHHHHHHHT--THHHHHHHHHHHHHHHHT--

pLDDT: mean 84.91, std 13.12, range [37.16, 97.94]

Sequence (188 aa):
MAATPLDALSLEHLTALHVMELDDDALRYYLPRMMELLLLTSAPVFDFRVCDVKIRMVTWTGPERSALQGFAAAVWAELLAVYPADLGYFSDSPSALDLVDWCGLPLGDHLDALLTGPVAAARHLADLVDAMFTRTTPFKTVNKAAVLNWIAAPAVGERLQDAFFATSGSAAQELSAAHQLWAVCAGR

Foldseek 3Di:
DDDDPPVLDDPLNVVLLVLLPDDLVSVLVCVVVSLVVQQVAADPDDDSVLVVLQVSCVPPDPVSLVVLLVVLVVLLVQLLQDPQGSRRNSSAPLSSLLSCVSSVHDSVVSLVCLLVTDLSSLLSLLVVLCCLQPDPDDSPRPCSVVVVVVLLDVSNLVSLVVSLVVDDDPSNVSSVVSSVSSCVPRND